Protein AF-A0A970HD83-F1 (afdb_monomer)

Sequence (226 aa):
MRIDVEKLIPSIFIEDINLNKGNSYISQLTILTIKSLLPQEEEVANRIDYKRFKEELKLWEGYCIGENISLLNLIKERDRKQYFSYYDEDFYTRLIPLIVANGDFKIIEEELIKNLLYFSGNVENLLEWLSIAYGVYLLVEGAEDIDGKLKEYLIKLSQVELEESFNGFFTLNEEKNKAYKIRFEKERIALINLLNGVRLNKYLNLQDLLSVIEGGDPTTSLGRIV

Solvent-accessible surface area (backbone atoms only — not comparable to full-atom values): 12773 Å² total; per-residue (Å²): 107,66,42,65,67,84,45,42,66,60,30,48,47,52,50,30,29,70,76,67,76,34,82,30,49,58,42,49,46,28,50,50,44,54,75,18,48,40,81,38,82,94,76,76,41,53,43,73,40,62,69,56,37,5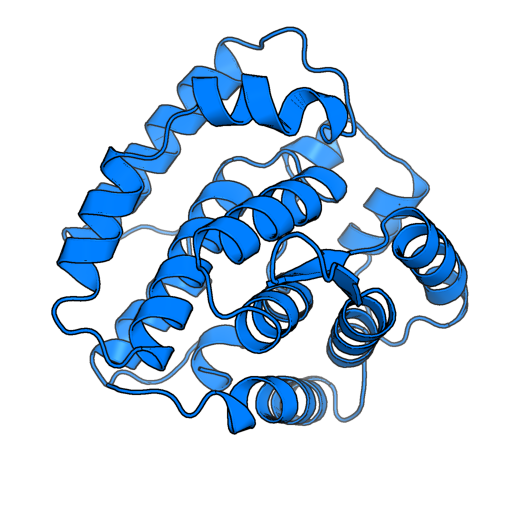2,54,51,52,61,54,39,74,78,68,62,40,78,87,57,64,69,62,54,45,49,74,72,65,65,47,68,69,54,29,50,65,42,68,67,91,65,47,61,36,51,49,49,56,42,50,72,60,36,90,51,65,68,61,33,50,54,52,46,52,47,53,42,28,60,69,24,65,16,55,66,45,50,54,43,53,52,49,40,50,52,52,54,50,37,22,53,72,52,49,77,63,60,66,62,51,51,44,54,50,58,69,67,62,49,73,64,59,50,48,73,76,43,56,90,36,44,82,60,87,70,76,80,46,68,65,56,58,52,46,43,54,53,48,51,53,50,52,49,39,41,75,70,73,46,88,65,102,61,59,65,63,48,52,22,41,53,36,37,68,75,69,46,82,56,79,43,72,61,28,71,34,101

pLDDT: mean 90.45, std 9.0, range [53.12, 98.25]

Structure (mmCIF, N/CA/C/O backbone):
data_AF-A0A970HD83-F1
#
_entry.id   AF-A0A970HD83-F1
#
loop_
_atom_si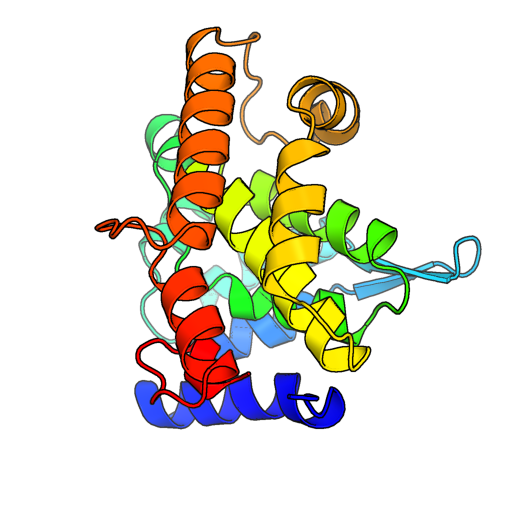te.group_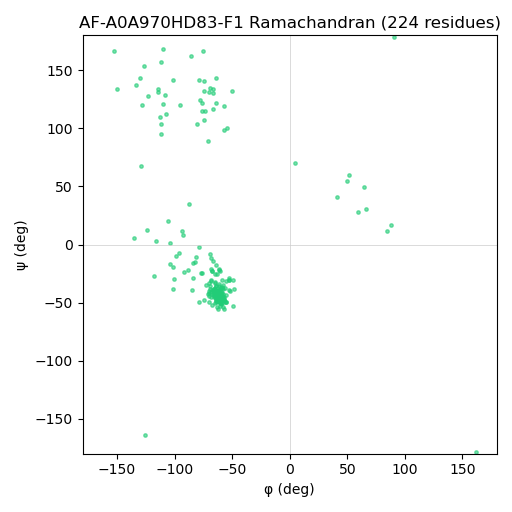PDB
_atom_site.id
_atom_site.type_symbol
_atom_site.label_atom_id
_atom_site.label_alt_id
_atom_site.label_comp_id
_atom_site.label_asym_id
_atom_site.label_entity_id
_atom_site.label_seq_id
_atom_site.pdbx_PDB_ins_code
_atom_site.Cartn_x
_atom_site.Cartn_y
_atom_site.Cartn_z
_atom_site.occupancy
_atom_site.B_iso_or_equiv
_atom_site.auth_seq_id
_atom_site.auth_comp_id
_atom_site.auth_asym_id
_atom_site.auth_atom_id
_atom_site.pdbx_PDB_model_num
ATOM 1 N N . MET A 1 1 ? -0.758 -6.987 -19.317 1.00 81.00 1 MET A N 1
ATOM 2 C CA . MET A 1 1 ? 0.504 -7.507 -18.745 1.00 81.00 1 MET A CA 1
ATOM 3 C C . MET A 1 1 ? 0.143 -8.402 -17.568 1.00 81.00 1 MET A C 1
ATOM 5 O O . MET A 1 1 ? -0.762 -8.027 -16.838 1.00 81.00 1 MET A O 1
ATOM 9 N N . ARG A 1 2 ? 0.767 -9.576 -17.409 1.00 87.81 2 ARG A N 1
ATOM 10 C CA . ARG A 1 2 ? 0.587 -10.426 -16.219 1.00 87.81 2 ARG A CA 1
ATOM 11 C C . ARG A 1 2 ? 1.907 -10.490 -15.474 1.00 87.81 2 ARG A C 1
ATOM 13 O O . ARG A 1 2 ? 2.933 -10.713 -16.115 1.00 87.81 2 ARG A O 1
ATOM 20 N N . ILE A 1 3 ? 1.860 -10.311 -14.162 1.00 90.31 3 ILE A N 1
ATOM 21 C CA . ILE A 1 3 ? 3.059 -10.332 -13.326 1.00 90.31 3 ILE A CA 1
ATOM 22 C C . ILE A 1 3 ? 3.166 -11.677 -12.630 1.00 90.31 3 ILE A C 1
ATOM 24 O O . ILE A 1 3 ? 2.172 -12.285 -12.231 1.00 90.31 3 ILE A O 1
ATOM 28 N N . ASP A 1 4 ? 4.399 -12.149 -12.531 1.00 91.88 4 ASP A N 1
ATOM 29 C CA . ASP A 1 4 ? 4.743 -13.368 -11.825 1.00 91.88 4 ASP A CA 1
ATOM 30 C C . ASP A 1 4 ? 4.823 -13.085 -10.320 1.00 91.88 4 ASP A C 1
ATOM 32 O O . ASP A 1 4 ? 5.786 -12.485 -9.834 1.00 91.88 4 ASP A O 1
ATOM 36 N N . VAL A 1 5 ? 3.788 -13.502 -9.589 1.00 92.81 5 VAL A N 1
ATOM 37 C CA . VAL A 1 5 ? 3.659 -13.283 -8.141 1.00 92.81 5 VAL A CA 1
ATOM 38 C C . VAL A 1 5 ? 4.863 -13.821 -7.359 1.00 92.81 5 VAL A C 1
ATOM 40 O O . VAL A 1 5 ? 5.261 -13.221 -6.361 1.00 92.81 5 VAL A O 1
ATOM 43 N N . GLU A 1 6 ? 5.502 -14.894 -7.842 1.00 92.25 6 GLU A N 1
ATOM 44 C CA . GLU A 1 6 ? 6.664 -15.512 -7.191 1.00 92.25 6 GLU A CA 1
ATOM 45 C C . GLU A 1 6 ? 7.909 -14.615 -7.236 1.00 92.25 6 GLU A C 1
ATOM 47 O O . GLU A 1 6 ? 8.810 -14.757 -6.406 1.00 92.25 6 GLU A O 1
ATOM 52 N N . LYS A 1 7 ? 7.960 -13.658 -8.173 1.00 95.38 7 LYS A N 1
ATOM 53 C CA . LYS A 1 7 ? 9.090 -12.733 -8.330 1.00 95.38 7 LYS A CA 1
ATOM 54 C C . LYS A 1 7 ? 8.967 -11.471 -7.494 1.00 95.38 7 LYS A C 1
ATOM 56 O O . LYS A 1 7 ? 9.996 -10.880 -7.188 1.00 95.38 7 LYS A O 1
ATOM 61 N N . LEU A 1 8 ? 7.761 -11.083 -7.077 1.00 96.06 8 LEU A N 1
ATOM 62 C CA . LEU A 1 8 ? 7.532 -9.797 -6.411 1.00 96.06 8 LEU A CA 1
ATOM 63 C C . LEU A 1 8 ? 8.376 -9.627 -5.137 1.00 96.06 8 LEU A C 1
ATOM 65 O O . LEU A 1 8 ? 9.023 -8.600 -4.946 1.00 96.06 8 LEU A O 1
ATOM 69 N N . ILE A 1 9 ? 8.414 -10.648 -4.276 1.00 97.31 9 ILE A N 1
ATOM 70 C CA . ILE A 1 9 ? 9.208 -10.608 -3.039 1.00 97.31 9 ILE A CA 1
ATOM 71 C C . ILE A 1 9 ? 10.718 -10.606 -3.333 1.00 97.31 9 ILE A C 1
ATOM 73 O O . ILE A 1 9 ? 11.397 -9.702 -2.844 1.00 97.31 9 ILE A O 1
ATOM 77 N N . PRO A 1 10 ? 11.276 -11.540 -4.135 1.00 97.44 10 PRO A N 1
ATOM 78 C CA . PRO A 1 10 ? 12.677 -11.474 -4.559 1.00 97.44 10 PRO A CA 1
ATOM 79 C C . PRO A 1 10 ? 13.088 -10.132 -5.175 1.00 97.44 10 PRO A C 1
ATOM 81 O O . PRO A 1 10 ? 14.174 -9.636 -4.872 1.00 97.44 10 PRO A O 1
ATOM 84 N N . SER A 1 11 ? 12.225 -9.527 -5.993 1.00 97.38 11 SER A N 1
ATOM 85 C CA . SER A 1 11 ? 12.484 -8.241 -6.641 1.00 97.38 11 SER A CA 1
ATOM 86 C C . SER A 1 11 ? 12.680 -7.101 -5.640 1.00 97.38 11 SER A C 1
ATOM 88 O O . SER A 1 11 ? 13.535 -6.255 -5.879 1.00 97.38 11 SER A O 1
ATOM 90 N N . ILE A 1 12 ? 11.989 -7.105 -4.490 1.00 97.75 12 ILE A N 1
ATOM 91 C CA . ILE A 1 12 ? 12.234 -6.114 -3.426 1.00 97.75 12 ILE A CA 1
ATOM 92 C C . ILE A 1 12 ? 13.680 -6.194 -2.923 1.00 97.75 12 ILE A C 1
ATOM 94 O O . ILE A 1 12 ? 14.345 -5.171 -2.784 1.00 97.75 12 ILE A O 1
ATOM 98 N N . PHE A 1 13 ? 14.185 -7.402 -2.656 1.00 97.50 13 PHE A N 1
ATOM 99 C CA . PHE A 1 13 ? 15.551 -7.586 -2.153 1.00 97.50 13 PHE A CA 1
ATOM 100 C C . PHE A 1 13 ? 16.600 -7.213 -3.203 1.00 97.50 13 PHE A C 1
ATOM 102 O O . PHE A 1 13 ? 17.625 -6.622 -2.872 1.00 97.50 13 PHE A O 1
ATOM 109 N N . ILE A 1 14 ? 16.347 -7.547 -4.471 1.00 97.25 14 ILE A N 1
ATOM 110 C CA . ILE A 1 14 ? 17.224 -7.161 -5.582 1.00 97.25 14 ILE A CA 1
ATOM 111 C C . ILE A 1 14 ? 17.269 -5.636 -5.708 1.00 97.25 14 ILE A C 1
ATOM 113 O O . ILE A 1 14 ? 18.357 -5.072 -5.814 1.00 97.25 14 ILE A O 1
ATOM 117 N N . GLU A 1 15 ? 16.114 -4.975 -5.654 1.00 96.69 15 GLU A N 1
ATOM 118 C CA . GLU A 1 15 ? 16.027 -3.519 -5.735 1.00 96.69 15 GLU A CA 1
ATOM 119 C C . GLU A 1 15 ? 16.740 -2.842 -4.560 1.00 96.69 15 GLU A C 1
ATOM 121 O O . GLU A 1 15 ? 17.543 -1.935 -4.769 1.00 96.69 15 GLU A O 1
ATOM 126 N N . ASP A 1 16 ? 16.552 -3.341 -3.336 1.00 96.06 16 ASP A N 1
ATOM 127 C CA . ASP A 1 16 ? 17.267 -2.840 -2.161 1.00 96.06 16 ASP A CA 1
ATOM 128 C C . ASP A 1 16 ? 18.791 -2.953 -2.326 1.00 96.06 16 ASP A C 1
ATOM 130 O O . ASP A 1 16 ? 19.519 -1.980 -2.132 1.00 96.06 16 ASP A O 1
ATOM 134 N N . ILE A 1 17 ? 19.286 -4.115 -2.767 1.00 96.06 17 ILE A N 1
ATOM 135 C CA . ILE A 1 17 ? 20.718 -4.326 -3.012 1.00 96.06 17 ILE A CA 1
ATOM 136 C C . ILE A 1 17 ? 21.240 -3.373 -4.093 1.00 96.06 17 ILE A C 1
ATOM 138 O O . ILE A 1 17 ? 22.337 -2.828 -3.943 1.00 96.06 17 ILE A O 1
ATOM 142 N N . ASN A 1 18 ? 20.477 -3.155 -5.164 1.00 95.00 18 ASN A N 1
ATOM 143 C CA . ASN A 1 18 ? 20.868 -2.263 -6.253 1.00 95.00 18 ASN A CA 1
ATOM 144 C C . ASN A 1 18 ? 20.949 -0.801 -5.795 1.00 95.00 18 ASN A C 1
ATOM 146 O O . ASN A 1 18 ? 21.915 -0.110 -6.131 1.00 95.00 18 ASN A O 1
ATOM 150 N N . LEU A 1 19 ? 19.972 -0.340 -5.009 1.00 92.44 19 LEU A N 1
ATOM 151 C CA . LEU A 1 19 ? 19.906 1.034 -4.511 1.00 92.44 19 LEU A CA 1
ATOM 152 C C . LEU A 1 19 ? 20.916 1.295 -3.388 1.00 92.44 19 LEU A C 1
ATOM 154 O O . LEU A 1 19 ? 21.658 2.278 -3.422 1.00 92.44 19 LEU A O 1
ATOM 158 N N . ASN A 1 20 ? 20.972 0.400 -2.403 1.00 92.06 20 ASN A N 1
ATOM 159 C CA . ASN A 1 20 ? 21.678 0.617 -1.139 1.00 92.06 20 ASN A CA 1
ATOM 160 C C . ASN A 1 20 ? 23.014 -0.132 -1.040 1.00 92.06 20 ASN A C 1
ATOM 162 O O . ASN A 1 20 ? 23.711 -0.018 -0.030 1.00 92.06 20 ASN A O 1
ATOM 166 N N . LYS A 1 21 ? 23.414 -0.868 -2.089 1.00 90.25 21 LYS A N 1
ATOM 167 C CA . LYS A 1 21 ? 24.641 -1.693 -2.140 1.00 90.25 21 LYS A CA 1
ATOM 168 C C . LYS A 1 21 ? 24.684 -2.780 -1.059 1.00 90.25 21 LYS A C 1
ATOM 170 O O . LYS A 1 21 ? 25.760 -3.193 -0.621 1.00 90.25 21 LYS A O 1
ATOM 175 N N . GLY A 1 22 ? 23.514 -3.236 -0.629 1.00 91.38 22 GLY A N 1
ATOM 176 C CA . GLY A 1 22 ? 23.323 -4.231 0.417 1.00 91.38 22 GLY A CA 1
ATOM 177 C C . GLY A 1 22 ? 21.898 -4.190 0.959 1.00 91.38 22 GLY A C 1
ATOM 178 O O . GLY A 1 22 ? 21.082 -3.394 0.509 1.00 91.38 22 GLY A O 1
ATOM 179 N N . ASN A 1 23 ? 21.611 -5.042 1.941 1.00 90.88 23 ASN A N 1
ATOM 180 C CA . ASN A 1 23 ? 20.309 -5.041 2.606 1.00 90.88 23 ASN A CA 1
ATOM 181 C C . ASN A 1 23 ? 20.195 -3.833 3.547 1.00 90.88 23 ASN A C 1
ATOM 183 O O . ASN A 1 23 ? 21.082 -3.604 4.375 1.00 90.88 23 ASN A O 1
ATOM 187 N N . SER A 1 24 ? 19.079 -3.117 3.462 1.00 93.56 24 SER A N 1
ATOM 188 C CA . SER A 1 24 ? 18.753 -1.951 4.281 1.00 93.56 24 SER A CA 1
ATOM 189 C C . SER A 1 24 ? 17.398 -2.123 4.982 1.00 93.56 24 SER A C 1
ATOM 191 O O . SER A 1 24 ? 16.851 -3.231 5.072 1.00 93.56 24 SER A O 1
ATOM 193 N N . TYR A 1 25 ? 16.835 -1.021 5.482 1.00 92.25 25 TYR A N 1
ATOM 194 C CA . TYR A 1 25 ? 15.481 -0.963 6.014 1.00 92.25 25 TYR A CA 1
ATOM 195 C C . TYR A 1 25 ? 14.423 -1.512 5.048 1.00 92.25 25 TYR A C 1
ATOM 197 O O . TYR A 1 25 ? 13.428 -2.050 5.521 1.00 92.25 25 TYR A O 1
ATOM 205 N N . ILE A 1 26 ? 14.631 -1.435 3.728 1.00 94.69 26 ILE A N 1
ATOM 206 C CA . ILE A 1 26 ? 13.689 -1.955 2.723 1.00 94.69 26 ILE A CA 1
ATOM 207 C C . ILE A 1 26 ? 13.533 -3.476 2.880 1.00 94.69 26 ILE A C 1
ATOM 209 O O . ILE A 1 26 ? 12.430 -3.983 3.125 1.00 94.69 26 ILE A O 1
ATOM 213 N N . SER A 1 27 ? 14.648 -4.213 2.836 1.00 95.81 27 SER A N 1
ATOM 214 C CA . SER A 1 27 ? 14.666 -5.657 3.099 1.00 95.81 27 SER A CA 1
ATOM 215 C C . SER A 1 27 ? 14.170 -5.987 4.506 1.00 95.81 27 SER A C 1
ATOM 217 O O . SER A 1 27 ? 13.409 -6.936 4.699 1.00 95.81 27 SER A O 1
ATOM 219 N N . GLN A 1 28 ? 14.588 -5.205 5.507 1.00 94.75 28 GLN A N 1
ATOM 220 C CA . GLN A 1 28 ? 14.229 -5.447 6.905 1.00 94.75 28 GLN A CA 1
ATOM 221 C C . GLN A 1 28 ? 12.718 -5.303 7.133 1.00 94.75 28 GLN A C 1
ATOM 223 O O . GLN A 1 28 ? 12.116 -6.207 7.704 1.00 94.75 28 GLN A O 1
ATOM 228 N N . LEU A 1 29 ? 12.079 -4.238 6.641 1.00 94.31 29 LEU A N 1
ATOM 229 C CA . LEU A 1 29 ? 10.631 -4.021 6.759 1.00 94.31 29 LEU A CA 1
ATOM 230 C C . LEU A 1 29 ? 9.827 -5.092 6.021 1.00 94.31 29 LEU A C 1
ATOM 232 O O . LEU A 1 29 ? 8.805 -5.552 6.536 1.00 94.31 29 LEU A O 1
ATOM 236 N N . THR A 1 30 ? 10.327 -5.558 4.877 1.00 96.94 30 THR A N 1
ATOM 237 C CA . THR A 1 30 ? 9.736 -6.689 4.150 1.00 96.94 30 THR A CA 1
ATOM 238 C C . THR A 1 30 ? 9.743 -7.953 5.010 1.00 96.94 30 THR A C 1
ATOM 240 O O . THR A 1 30 ? 8.701 -8.577 5.221 1.00 96.94 30 THR A O 1
ATOM 243 N N . ILE A 1 31 ? 10.890 -8.293 5.608 1.00 96.88 31 ILE A N 1
ATOM 244 C CA . ILE A 1 31 ? 11.026 -9.452 6.504 1.00 96.88 31 ILE A CA 1
ATOM 245 C C . ILE A 1 31 ? 10.156 -9.300 7.756 1.00 96.88 31 ILE A C 1
ATOM 247 O O . ILE A 1 31 ? 9.501 -10.258 8.160 1.00 96.88 31 ILE A O 1
ATOM 251 N N . LEU A 1 32 ? 10.127 -8.118 8.376 1.00 95.56 32 LEU A N 1
ATOM 252 C CA . LEU A 1 32 ? 9.321 -7.844 9.571 1.00 95.56 32 LEU A CA 1
ATOM 253 C C . LEU A 1 32 ? 7.829 -8.055 9.297 1.00 95.56 32 LEU A C 1
ATOM 255 O O . LEU A 1 32 ? 7.127 -8.640 10.126 1.00 95.56 32 LEU A O 1
ATOM 259 N N . THR A 1 33 ? 7.367 -7.634 8.119 1.00 96.12 33 THR A N 1
ATOM 260 C CA . THR A 1 33 ? 5.993 -7.860 7.660 1.00 96.12 33 THR A CA 1
ATOM 261 C C . THR A 1 33 ? 5.721 -9.349 7.518 1.00 96.12 33 THR A C 1
ATOM 263 O O . THR A 1 33 ? 4.815 -9.855 8.173 1.00 96.12 33 THR A O 1
ATOM 266 N N . ILE A 1 34 ? 6.561 -10.074 6.770 1.00 97.38 34 ILE A N 1
ATOM 267 C CA . ILE A 1 34 ? 6.423 -11.525 6.559 1.00 97.38 34 ILE A CA 1
ATOM 268 C C . ILE A 1 34 ? 6.417 -12.288 7.892 1.00 97.38 34 ILE A C 1
ATOM 270 O O . ILE A 1 34 ? 5.535 -13.108 8.131 1.00 97.38 34 ILE A O 1
ATOM 274 N N . LYS A 1 35 ? 7.355 -11.990 8.802 1.00 96.56 35 LYS A N 1
ATOM 275 C CA . LYS A 1 35 ? 7.447 -12.613 10.140 1.00 96.56 35 LYS A CA 1
ATOM 276 C C . LYS A 1 35 ? 6.204 -12.386 11.006 1.00 96.56 35 LYS A C 1
ATOM 278 O O . LYS A 1 35 ? 5.977 -13.122 11.976 1.00 96.56 35 LYS A O 1
ATOM 283 N N . SER A 1 36 ? 5.452 -11.336 10.698 1.00 96.81 36 SER A N 1
ATOM 284 C CA . SER A 1 36 ? 4.262 -10.939 11.438 1.00 96.81 36 SER A CA 1
ATOM 285 C C . SER A 1 36 ? 2.974 -11.461 10.821 1.00 96.81 36 SER A C 1
ATOM 287 O O . SER A 1 36 ? 1.937 -11.334 11.462 1.00 96.81 36 SER A O 1
ATOM 289 N N . LEU A 1 37 ? 3.018 -12.080 9.640 1.00 96.62 37 LEU A N 1
ATOM 290 C CA . LEU A 1 37 ? 1.853 -12.738 9.064 1.00 96.62 37 LEU A CA 1
ATOM 291 C C . LEU A 1 37 ? 1.513 -14.004 9.854 1.00 96.62 37 LEU A C 1
ATOM 293 O O . LEU A 1 37 ? 2.378 -14.833 10.148 1.00 96.62 37 LEU A O 1
ATOM 297 N N . LEU A 1 38 ? 0.237 -14.138 10.199 1.00 96.19 38 LEU A N 1
ATOM 298 C CA . LEU A 1 38 ? -0.338 -15.314 10.829 1.00 96.19 38 LEU A CA 1
ATOM 299 C C . LEU A 1 38 ? -1.495 -15.847 9.981 1.00 96.19 38 LEU A C 1
ATOM 301 O O . LEU A 1 38 ? -2.429 -15.085 9.701 1.00 96.19 38 LEU A O 1
ATOM 305 N N . PRO A 1 39 ? -1.483 -17.147 9.641 1.00 94.56 39 PRO A N 1
ATOM 306 C CA . PRO A 1 39 ? -2.618 -17.773 8.987 1.00 94.56 39 PRO A CA 1
ATOM 307 C C . PRO A 1 39 ? -3.817 -17.810 9.943 1.00 94.56 39 PRO A C 1
ATOM 309 O O . PRO A 1 39 ? -3.683 -18.170 11.114 1.00 94.56 39 PRO A O 1
ATOM 312 N N . GLN A 1 40 ? -4.984 -17.434 9.433 1.00 92.31 40 GLN A N 1
ATOM 313 C CA . GLN A 1 40 ? -6.283 -17.518 10.088 1.00 92.31 40 GLN A CA 1
ATOM 314 C C . GLN A 1 40 ? -7.113 -18.566 9.342 1.00 92.31 40 GLN A C 1
ATOM 316 O O . GLN A 1 40 ? -7.600 -18.323 8.237 1.00 92.31 40 GLN A O 1
ATOM 321 N N . GLU A 1 41 ? -7.239 -19.757 9.930 1.00 86.44 41 GLU A N 1
ATOM 322 C CA . GLU A 1 41 ? -7.877 -20.908 9.271 1.00 86.44 41 GLU A CA 1
ATOM 323 C C . GLU A 1 41 ? -9.371 -20.684 8.990 1.00 86.44 41 GLU A C 1
ATOM 325 O O . GLU A 1 41 ? -9.876 -21.147 7.971 1.00 86.44 41 GLU A O 1
ATOM 330 N N . GLU A 1 42 ? -10.072 -19.948 9.859 1.00 88.81 42 GLU A N 1
ATOM 331 C CA . GLU A 1 42 ? -11.529 -19.752 9.776 1.00 88.81 42 GLU A CA 1
ATOM 332 C C . GLU A 1 42 ? -11.970 -18.915 8.564 1.00 88.81 42 GLU A C 1
ATOM 334 O O . GLU A 1 42 ? -13.056 -19.125 8.028 1.00 88.81 42 GLU A O 1
ATOM 339 N N . GLU A 1 43 ? -11.130 -17.982 8.117 1.00 87.25 43 GLU A N 1
ATOM 340 C CA . GLU A 1 43 ? -11.418 -17.040 7.025 1.00 87.25 43 GLU A CA 1
ATOM 341 C C . GLU A 1 43 ? -10.505 -17.232 5.803 1.00 87.25 43 GLU A C 1
ATOM 343 O O . GLU A 1 43 ? -10.627 -16.490 4.834 1.00 87.25 43 GLU A O 1
ATOM 348 N N . VAL A 1 44 ? -9.612 -18.233 5.825 1.00 91.56 44 VAL A N 1
ATOM 349 C CA . VAL A 1 44 ? -8.596 -18.480 4.781 1.00 91.56 44 VAL A CA 1
ATOM 350 C C . VAL A 1 44 ? -7.820 -17.190 4.463 1.00 91.56 44 VAL A C 1
ATOM 352 O O . VAL A 1 44 ? -7.737 -16.739 3.323 1.00 91.56 44 VAL A O 1
ATOM 355 N N . ALA A 1 45 ? -7.257 -16.584 5.512 1.00 95.25 45 ALA A N 1
ATOM 356 C CA . ALA A 1 45 ? -6.546 -15.307 5.456 1.00 95.25 45 ALA A CA 1
ATOM 357 C C . ALA A 1 45 ? -5.141 -15.411 6.053 1.00 95.25 45 ALA A C 1
ATOM 359 O O . ALA A 1 45 ? -4.903 -16.186 6.975 1.00 95.25 45 ALA A O 1
ATOM 360 N N . ASN A 1 46 ? -4.225 -14.559 5.605 1.00 96.19 46 ASN A N 1
ATOM 361 C CA . ASN A 1 46 ? -2.979 -14.250 6.297 1.00 96.19 46 ASN A CA 1
ATOM 362 C C . ASN A 1 46 ? -3.028 -12.794 6.765 1.00 96.19 46 ASN A C 1
ATOM 364 O O . ASN A 1 46 ? -2.955 -11.870 5.952 1.00 96.19 46 ASN A O 1
ATOM 368 N N . ARG A 1 47 ? -3.141 -12.597 8.083 1.00 95.69 47 ARG A N 1
ATOM 369 C CA . ARG A 1 47 ? -3.254 -11.272 8.716 1.00 95.69 47 ARG A CA 1
ATOM 370 C C . ARG A 1 47 ? -2.020 -10.924 9.529 1.00 95.69 47 ARG A C 1
ATOM 372 O O . ARG A 1 47 ? -1.303 -11.812 9.987 1.00 95.69 47 ARG A O 1
ATOM 379 N N . ILE A 1 48 ? -1.780 -9.637 9.750 1.00 95.31 48 ILE A N 1
ATOM 380 C CA . ILE A 1 48 ? -0.665 -9.179 10.578 1.00 95.31 48 ILE A CA 1
ATOM 381 C C . ILE A 1 48 ? -1.015 -9.347 12.063 1.00 95.31 48 ILE A C 1
ATOM 383 O O . ILE A 1 48 ? -1.976 -8.775 12.577 1.00 95.31 48 ILE A O 1
ATOM 387 N N . ASP A 1 49 ? -0.167 -10.060 12.801 1.00 95.44 49 ASP A N 1
ATOM 388 C CA . ASP A 1 49 ? -0.111 -9.987 14.259 1.00 95.44 49 ASP A CA 1
ATOM 389 C C . ASP A 1 49 ? 0.481 -8.635 14.670 1.00 95.44 49 ASP A C 1
ATOM 391 O O . ASP A 1 49 ? 1.692 -8.485 14.839 1.00 95.44 49 ASP A O 1
ATOM 395 N N . TYR A 1 50 ? -0.377 -7.626 14.840 1.00 91.12 50 TYR A N 1
ATOM 396 C CA . TYR A 1 50 ? 0.051 -6.271 15.204 1.00 91.12 50 TYR A CA 1
ATOM 397 C C . TYR A 1 50 ? 0.757 -6.194 16.561 1.00 91.12 50 TYR A C 1
ATOM 399 O O . TYR A 1 50 ? 1.535 -5.265 16.793 1.00 91.12 50 TYR A O 1
ATOM 407 N N . LYS A 1 51 ? 0.537 -7.162 17.463 1.00 92.19 51 LYS A N 1
ATOM 408 C CA . LYS A 1 51 ? 1.286 -7.234 18.721 1.00 92.19 51 LYS A CA 1
ATOM 409 C C . LYS A 1 51 ? 2.728 -7.639 18.435 1.00 92.19 51 LYS A C 1
ATOM 411 O O . LYS A 1 51 ? 3.640 -6.956 18.896 1.00 92.19 51 LYS A O 1
ATOM 416 N N . ARG A 1 52 ? 2.937 -8.702 17.653 1.00 93.94 52 ARG A N 1
ATOM 417 C CA . ARG A 1 52 ? 4.276 -9.130 17.222 1.00 93.94 52 ARG A CA 1
ATOM 418 C C . ARG A 1 52 ? 4.958 -8.061 16.377 1.00 93.94 52 ARG A C 1
ATOM 420 O O . ARG A 1 52 ? 6.085 -7.693 16.685 1.00 93.94 52 ARG A O 1
ATOM 427 N N . PHE A 1 53 ? 4.260 -7.527 15.380 1.00 92.88 53 PHE A N 1
ATOM 428 C CA . PHE A 1 53 ? 4.775 -6.502 14.477 1.00 92.88 53 PHE A CA 1
ATOM 429 C C . PHE A 1 53 ? 5.285 -5.282 15.249 1.00 92.88 53 PHE A C 1
ATOM 431 O O . PHE A 1 53 ? 6.387 -4.803 15.002 1.00 92.88 53 PHE A O 1
ATOM 438 N N . LYS A 1 54 ? 4.536 -4.825 16.262 1.00 89.50 54 LYS A N 1
ATOM 439 C CA . LYS A 1 54 ? 4.954 -3.718 17.130 1.00 89.50 54 LYS A CA 1
ATOM 440 C C . LYS A 1 54 ? 6.224 -4.022 17.927 1.00 89.50 54 LYS A C 1
ATOM 442 O O . LYS A 1 54 ? 7.077 -3.146 18.039 1.00 89.50 54 LYS A O 1
ATOM 447 N N . GLU A 1 55 ? 6.352 -5.211 18.514 1.00 91.69 55 GLU A N 1
ATOM 448 C CA . GLU A 1 55 ? 7.564 -5.571 19.266 1.00 91.69 55 GLU A CA 1
ATOM 449 C C . GLU A 1 55 ? 8.778 -5.739 18.343 1.00 91.69 55 GLU A C 1
ATOM 451 O O . GLU A 1 55 ? 9.874 -5.289 18.669 1.00 91.69 55 GLU A O 1
ATOM 456 N N . GLU A 1 56 ? 8.574 -6.305 17.158 1.00 91.81 56 GLU A N 1
ATOM 457 C CA . GLU A 1 56 ? 9.601 -6.438 16.127 1.00 91.81 56 GLU A CA 1
ATOM 458 C C . GLU A 1 56 ? 10.072 -5.065 15.610 1.00 91.81 56 GLU A C 1
ATOM 460 O O . GLU A 1 56 ? 11.277 -4.844 15.491 1.00 91.81 56 GLU A O 1
ATOM 465 N N . LEU A 1 57 ? 9.162 -4.100 15.412 1.00 89.62 57 LEU A N 1
ATOM 466 C CA . LEU A 1 57 ? 9.511 -2.715 15.066 1.00 89.62 57 LEU A CA 1
ATOM 467 C C . LEU A 1 57 ? 10.327 -2.015 16.163 1.00 89.62 57 LEU A C 1
ATOM 469 O O . LEU A 1 57 ? 11.300 -1.336 15.852 1.00 89.62 57 LEU A O 1
ATOM 473 N N . LYS A 1 58 ? 9.977 -2.204 17.442 1.00 87.81 58 LYS A N 1
ATOM 474 C CA . LYS A 1 58 ? 10.762 -1.647 18.561 1.00 87.81 58 LYS A CA 1
ATOM 475 C C . LYS A 1 58 ? 12.180 -2.205 18.598 1.00 87.81 58 LYS A C 1
ATOM 477 O O . LYS A 1 58 ? 13.121 -1.474 18.883 1.00 87.81 58 LYS A O 1
ATOM 482 N N . LEU A 1 59 ? 12.338 -3.507 18.346 1.00 89.12 59 LEU A N 1
ATOM 483 C CA . LEU A 1 59 ? 13.663 -4.123 18.260 1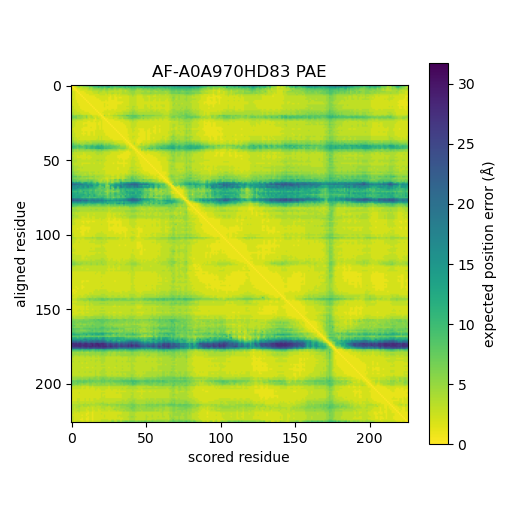.00 89.12 59 LEU A CA 1
ATOM 484 C C . LEU A 1 59 ? 14.431 -3.579 17.056 1.00 89.12 59 LEU A C 1
ATOM 486 O O . LEU A 1 59 ? 15.616 -3.273 17.175 1.00 89.12 59 LEU A O 1
ATOM 490 N N . TRP A 1 60 ? 13.745 -3.432 15.923 1.00 89.94 60 TRP A N 1
ATOM 491 C CA . TRP A 1 60 ? 14.304 -2.909 14.685 1.00 89.94 60 TRP A CA 1
ATOM 492 C C . TRP A 1 60 ? 14.899 -1.506 14.836 1.00 89.94 60 TRP A C 1
ATOM 494 O O . TRP A 1 60 ? 15.971 -1.261 14.292 1.00 89.94 60 TRP A O 1
ATOM 504 N N . GLU A 1 61 ? 14.328 -0.630 15.670 1.00 82.69 61 GLU A N 1
ATOM 505 C CA . GLU A 1 61 ? 14.943 0.670 15.998 1.00 82.69 61 GLU A CA 1
ATOM 506 C C . GLU A 1 61 ? 16.399 0.561 16.487 1.00 82.69 61 GLU A C 1
ATOM 508 O O . GLU A 1 61 ? 17.191 1.479 16.273 1.00 82.69 61 GLU A O 1
ATOM 513 N N . GLY A 1 62 ? 16.758 -0.542 17.152 1.00 84.06 62 GLY A N 1
ATOM 514 C CA . GLY A 1 62 ? 18.093 -0.764 17.705 1.00 84.06 62 GLY A CA 1
ATOM 515 C C . GLY A 1 62 ? 19.120 -1.321 16.715 1.00 84.06 62 GLY A C 1
ATOM 516 O O . GLY A 1 62 ? 20.312 -1.279 17.015 1.00 84.06 62 GLY A O 1
ATOM 517 N N . TYR A 1 63 ? 18.690 -1.851 15.564 1.00 86.38 63 TYR A N 1
ATOM 518 C CA . TYR A 1 63 ? 19.583 -2.477 14.574 1.00 86.38 63 TYR A CA 1
ATOM 519 C C . TYR A 1 63 ? 19.301 -2.077 13.116 1.00 86.38 63 TYR A C 1
ATOM 521 O O . TYR A 1 63 ? 19.924 -2.630 12.208 1.00 86.38 63 TYR A O 1
ATOM 529 N N . CYS A 1 64 ? 18.376 -1.142 12.879 1.00 85.69 64 CYS A N 1
ATOM 530 C CA . CYS A 1 64 ? 18.024 -0.639 11.554 1.00 85.69 64 CYS A CA 1
ATOM 531 C C . CYS A 1 64 ? 19.274 -0.218 10.770 1.00 85.69 64 CYS A C 1
ATOM 533 O O . CYS A 1 64 ? 20.131 0.503 11.282 1.00 85.69 64 CYS A O 1
ATOM 535 N N . ILE A 1 65 ? 19.359 -0.662 9.514 1.00 83.75 65 ILE A N 1
ATOM 536 C CA . ILE A 1 65 ? 20.451 -0.315 8.599 1.00 83.75 65 ILE A CA 1
ATOM 537 C C . ILE A 1 65 ? 19.908 0.634 7.528 1.00 83.75 65 ILE A C 1
ATOM 539 O O . ILE A 1 65 ? 18.922 0.323 6.864 1.00 83.75 65 ILE A O 1
ATOM 543 N N . GLY A 1 66 ? 20.579 1.768 7.330 1.00 78.44 66 GLY A N 1
ATOM 544 C CA . GLY A 1 66 ? 20.138 2.824 6.413 1.00 78.44 66 GLY A CA 1
ATOM 545 C C . GLY A 1 66 ? 19.244 3.868 7.088 1.00 78.44 66 GLY A C 1
ATOM 546 O O . GLY A 1 66 ? 18.959 3.788 8.284 1.00 78.44 66 GLY A O 1
ATOM 547 N N . GLU A 1 67 ? 18.832 4.875 6.320 1.00 67.56 67 GLU A N 1
ATOM 548 C CA . GLU A 1 67 ? 18.058 6.011 6.822 1.00 67.56 67 GLU A CA 1
ATOM 549 C C . GLU A 1 67 ? 16.601 5.940 6.349 1.00 67.56 67 GLU A C 1
ATOM 551 O O . GLU A 1 67 ? 16.309 6.156 5.179 1.00 67.56 67 GLU A O 1
ATOM 556 N N . ASN A 1 68 ? 15.671 5.718 7.281 1.00 69.69 68 ASN A N 1
ATOM 557 C CA . ASN A 1 68 ? 14.288 6.185 7.153 1.00 69.69 68 ASN A CA 1
ATOM 558 C C . ASN A 1 68 ? 13.908 6.928 8.439 1.00 69.69 68 ASN A C 1
ATOM 560 O O . ASN A 1 68 ? 13.132 6.463 9.277 1.00 69.69 68 ASN A O 1
ATOM 564 N N . ILE A 1 69 ? 14.559 8.078 8.629 1.00 63.06 69 ILE A N 1
ATOM 565 C CA . ILE A 1 69 ? 14.438 8.908 9.835 1.00 63.06 69 ILE A CA 1
ATOM 566 C C . ILE A 1 69 ? 12.971 9.276 10.090 1.00 63.06 69 ILE A C 1
ATOM 568 O O . ILE A 1 69 ? 12.529 9.271 11.234 1.00 63.06 69 ILE A O 1
ATOM 572 N N . SER A 1 70 ? 12.196 9.527 9.034 1.00 66.06 70 SER A N 1
ATOM 573 C CA . SER A 1 70 ? 10.771 9.856 9.122 1.00 66.06 70 SER A CA 1
ATOM 574 C C . SER A 1 70 ? 9.941 8.720 9.729 1.00 66.06 70 SER A C 1
ATOM 576 O O . SER A 1 70 ? 9.172 8.966 10.657 1.00 66.06 70 SER A O 1
ATOM 578 N N . LEU A 1 71 ? 10.132 7.477 9.271 1.00 73.62 71 LEU A N 1
ATOM 579 C CA . LEU A 1 71 ? 9.450 6.309 9.834 1.00 73.62 71 LEU A CA 1
ATOM 580 C C . LEU A 1 71 ? 9.875 6.059 11.287 1.00 73.62 71 LEU A C 1
ATOM 582 O O . LEU A 1 71 ? 9.031 5.843 12.155 1.00 73.62 71 LEU A O 1
ATOM 586 N N . LEU A 1 72 ? 11.178 6.142 11.572 1.00 73.25 72 LEU A N 1
ATOM 587 C CA . LEU A 1 72 ? 11.711 5.959 12.926 1.00 73.25 72 LEU A CA 1
ATOM 588 C C . LEU A 1 72 ? 11.188 7.025 13.899 1.00 73.25 72 LEU A C 1
ATOM 590 O O . LEU A 1 72 ? 10.830 6.702 15.031 1.00 73.25 72 LEU A O 1
ATOM 594 N N . ASN A 1 73 ? 11.097 8.282 13.466 1.00 68.94 73 ASN A N 1
ATOM 595 C CA . ASN A 1 73 ? 10.548 9.370 14.276 1.00 68.94 73 ASN A CA 1
ATOM 596 C C . ASN A 1 73 ? 9.056 9.171 14.545 1.00 68.94 73 ASN A C 1
ATOM 598 O O . ASN A 1 73 ? 8.599 9.397 15.665 1.00 68.94 73 ASN A O 1
ATOM 602 N N . LEU A 1 74 ? 8.307 8.674 13.559 1.00 73.75 74 LEU A N 1
ATOM 603 C CA . LEU A 1 74 ? 6.886 8.397 13.725 1.00 73.75 74 LEU A CA 1
ATOM 604 C C . LEU A 1 74 ? 6.629 7.277 14.742 1.00 73.75 74 LEU A C 1
ATOM 606 O O . LEU A 1 74 ? 5.710 7.382 15.560 1.00 73.75 74 LEU A O 1
ATOM 610 N N . ILE A 1 75 ? 7.469 6.239 14.740 1.00 73.19 75 ILE A N 1
ATOM 611 C CA . ILE A 1 75 ? 7.405 5.159 15.732 1.00 73.19 75 ILE A CA 1
ATOM 612 C C . ILE A 1 75 ? 7.715 5.697 17.144 1.00 73.19 75 ILE A C 1
ATOM 614 O O . ILE A 1 75 ? 7.026 5.319 18.098 1.00 73.19 75 ILE A O 1
ATOM 618 N N . LYS A 1 76 ? 8.687 6.614 17.275 1.00 70.50 76 LYS A N 1
ATOM 619 C CA . LYS A 1 76 ? 9.175 7.148 18.560 1.00 70.50 76 LYS A CA 1
ATOM 620 C C . LYS A 1 76 ? 8.288 8.220 19.190 1.00 70.50 76 LYS A C 1
ATOM 622 O O . LYS A 1 76 ? 7.990 8.141 20.379 1.00 70.50 76 LYS A O 1
ATOM 627 N N . GLU A 1 77 ? 7.900 9.239 18.427 1.00 66.56 77 GLU A N 1
ATOM 628 C CA . GLU A 1 77 ? 7.359 10.488 18.986 1.00 66.56 77 GLU A CA 1
ATOM 629 C C . GLU A 1 77 ? 5.836 10.612 18.849 1.00 66.56 77 GLU A C 1
ATOM 631 O O . GLU A 1 77 ? 5.229 11.401 19.573 1.00 66.56 77 GLU A O 1
ATOM 636 N N . ARG A 1 78 ? 5.202 9.813 17.970 1.00 64.19 78 ARG A N 1
ATOM 637 C CA . ARG A 1 78 ? 3.746 9.818 17.702 1.00 64.19 78 ARG A CA 1
ATOM 638 C C . ARG A 1 78 ? 3.138 11.233 17.635 1.00 64.19 78 ARG A C 1
ATOM 640 O O . ARG A 1 78 ? 2.043 11.471 18.148 1.00 64.19 78 ARG A O 1
ATOM 647 N N . ASP A 1 79 ? 3.838 12.181 17.005 1.00 72.81 79 ASP A N 1
ATOM 648 C CA . ASP A 1 79 ? 3.325 13.540 16.818 1.00 72.81 79 ASP A CA 1
ATOM 649 C C . ASP A 1 79 ? 2.153 13.544 15.826 1.00 72.81 79 ASP A C 1
ATOM 651 O O . ASP A 1 79 ? 2.207 12.969 14.736 1.00 72.81 79 ASP A O 1
ATOM 655 N N . ARG A 1 80 ? 1.090 14.263 16.193 1.00 72.12 80 ARG A N 1
ATOM 656 C CA . ARG A 1 80 ? -0.107 14.434 15.376 1.00 72.12 80 ARG A CA 1
ATOM 657 C C . ARG A 1 80 ? 0.163 15.068 14.034 1.00 72.12 80 ARG A C 1
ATOM 659 O O . ARG A 1 80 ? -0.414 14.626 13.043 1.00 72.12 80 ARG A O 1
ATOM 666 N N . LYS A 1 81 ? 0.997 16.106 13.980 1.00 78.62 81 LYS A N 1
ATOM 667 C CA . LYS A 1 81 ? 1.291 16.739 12.691 1.00 78.62 81 LYS A CA 1
ATOM 668 C C . LYS A 1 81 ? 2.013 15.763 11.777 1.00 78.62 81 LYS A C 1
ATOM 670 O O . LYS A 1 81 ? 1.559 15.583 10.652 1.00 78.62 81 LYS A O 1
ATOM 675 N N . GLN A 1 82 ? 3.043 15.096 12.296 1.00 82.31 82 GLN A N 1
ATOM 676 C CA . GLN A 1 82 ? 3.796 14.088 11.555 1.00 82.31 82 GLN A CA 1
ATOM 677 C C . GLN A 1 82 ? 2.887 12.964 11.045 1.00 82.31 82 GLN A C 1
ATOM 679 O O . GLN A 1 82 ? 2.949 12.651 9.865 1.00 82.31 82 GLN A O 1
ATOM 684 N N . TYR A 1 83 ? 1.970 12.437 11.862 1.00 85.25 83 TYR A N 1
ATOM 685 C CA . TYR A 1 83 ? 1.052 11.370 11.445 1.00 85.25 83 TYR A CA 1
ATOM 686 C C . TYR A 1 83 ? 0.177 11.732 10.230 1.00 85.25 83 TYR A C 1
ATOM 688 O O . TYR A 1 83 ? 0.051 10.933 9.306 1.00 85.25 83 TYR A O 1
ATOM 696 N N . PHE A 1 84 ? -0.413 12.933 10.192 1.00 86.31 84 PHE A N 1
ATOM 697 C CA . PHE A 1 84 ? -1.297 13.348 9.086 1.00 86.31 84 PHE A CA 1
ATOM 698 C C . PHE A 1 84 ? -0.558 13.883 7.851 1.00 86.31 84 PHE A C 1
ATOM 700 O O . PHE A 1 84 ? -1.169 14.027 6.784 1.00 86.31 84 PHE A O 1
ATOM 707 N N . SER A 1 85 ? 0.731 14.206 7.988 1.00 87.44 85 SER A N 1
ATOM 708 C CA . SER A 1 85 ? 1.581 14.659 6.883 1.00 87.44 85 SER A CA 1
ATOM 709 C C . SER A 1 85 ? 2.510 13.576 6.341 1.00 87.44 85 SER A C 1
ATOM 711 O O . SER A 1 85 ? 2.989 13.725 5.223 1.00 87.44 85 SER A O 1
ATOM 713 N N . TYR A 1 86 ? 2.781 12.510 7.100 1.00 89.19 86 TYR A N 1
ATOM 714 C CA . TYR A 1 86 ? 3.731 11.470 6.713 1.00 89.19 86 TYR A CA 1
ATOM 715 C C . TYR A 1 86 ? 3.252 10.742 5.460 1.00 89.19 86 TYR A C 1
ATOM 717 O O . TYR A 1 86 ? 2.152 10.190 5.428 1.00 89.19 86 TYR A O 1
ATOM 725 N N . TYR A 1 87 ? 4.075 10.773 4.423 1.00 91.06 87 TYR A N 1
ATOM 726 C CA . TYR A 1 87 ? 3.866 10.053 3.180 1.00 91.06 87 TYR A CA 1
ATOM 727 C C . TYR A 1 87 ? 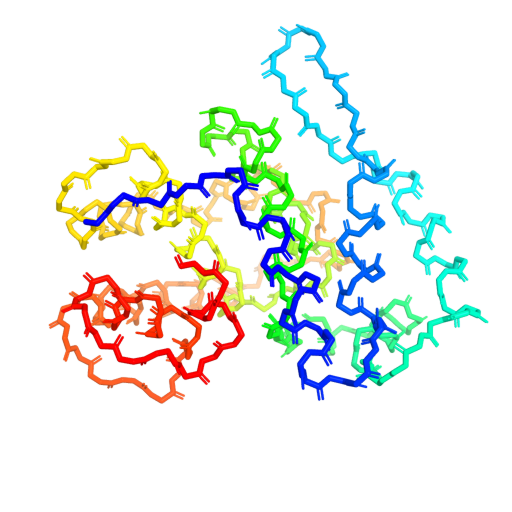4.977 9.011 3.061 1.00 91.06 87 TYR A C 1
ATOM 729 O O . TYR A 1 87 ? 6.142 9.314 3.319 1.00 91.06 87 TYR A O 1
ATOM 737 N N . ASP A 1 88 ? 4.593 7.780 2.753 1.00 90.62 88 ASP A N 1
ATOM 738 C CA . ASP A 1 88 ? 5.449 6.608 2.868 1.00 90.62 88 ASP A CA 1
ATOM 739 C C . ASP A 1 88 ? 5.763 6.078 1.471 1.00 90.62 88 ASP A C 1
ATOM 741 O O . ASP A 1 88 ? 4.971 5.349 0.875 1.00 90.62 88 ASP A O 1
ATOM 745 N N . GLU A 1 89 ? 6.905 6.495 0.931 1.00 90.88 89 GLU A N 1
ATOM 746 C CA . GLU A 1 89 ? 7.348 6.118 -0.417 1.00 90.88 89 GLU A CA 1
ATOM 747 C C . GLU A 1 89 ?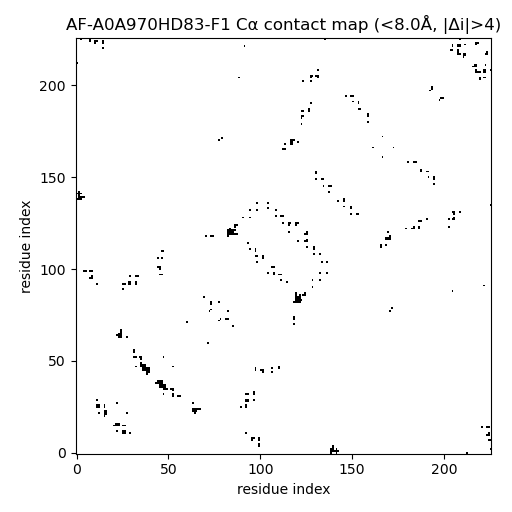 7.700 4.626 -0.522 1.00 90.88 89 GLU A C 1
ATOM 749 O O . GLU A 1 89 ? 7.600 4.047 -1.604 1.00 90.88 89 GLU A O 1
ATOM 754 N N . ASP A 1 90 ? 8.018 3.983 0.608 1.00 92.31 90 ASP A N 1
ATOM 755 C CA . ASP A 1 90 ? 8.493 2.599 0.682 1.00 92.31 90 ASP A CA 1
ATOM 756 C C . ASP A 1 90 ? 7.444 1.618 1.207 1.00 92.31 90 ASP A C 1
ATOM 758 O O . ASP A 1 90 ? 7.763 0.513 1.666 1.00 92.31 90 ASP A O 1
ATOM 762 N N . PHE A 1 91 ? 6.164 1.985 1.145 1.00 95.00 91 PHE A N 1
ATOM 763 C CA . PHE A 1 91 ? 5.089 1.115 1.614 1.00 95.00 91 PHE A CA 1
ATOM 764 C C . PHE A 1 91 ? 4.971 -0.182 0.796 1.00 95.00 91 PHE A C 1
ATOM 766 O O . PHE A 1 91 ? 4.446 -1.175 1.303 1.00 95.00 91 PHE A O 1
ATOM 773 N N . TYR A 1 92 ? 5.549 -0.236 -0.413 1.00 95.69 92 TYR A N 1
ATOM 774 C CA . TYR A 1 92 ? 5.671 -1.467 -1.207 1.00 95.69 92 TYR A CA 1
ATOM 775 C C . TYR A 1 92 ? 6.323 -2.623 -0.424 1.00 95.69 92 TYR A C 1
ATOM 777 O O . TYR A 1 92 ? 5.949 -3.779 -0.615 1.00 95.69 92 TYR A O 1
ATOM 785 N N . THR A 1 93 ? 7.216 -2.314 0.527 1.00 94.75 93 THR A N 1
ATOM 786 C CA . THR A 1 93 ? 7.863 -3.296 1.423 1.00 94.75 93 THR A CA 1
ATOM 787 C C . THR A 1 93 ? 6.879 -4.028 2.338 1.00 94.75 93 THR A C 1
ATOM 789 O O . THR A 1 93 ? 7.145 -5.147 2.767 1.00 94.75 93 THR A O 1
ATOM 792 N N . ARG A 1 94 ? 5.729 -3.416 2.640 1.00 94.69 94 ARG A N 1
ATOM 793 C CA . ARG A 1 94 ? 4.642 -3.993 3.451 1.00 94.69 94 ARG A CA 1
ATOM 794 C C . ARG A 1 94 ? 3.494 -4.492 2.579 1.00 94.69 94 ARG A C 1
ATOM 796 O O . ARG A 1 94 ? 2.933 -5.551 2.848 1.00 94.69 94 ARG A O 1
ATOM 803 N N . LEU A 1 95 ? 3.191 -3.758 1.511 1.00 96.50 95 LEU A N 1
ATOM 804 C CA . LEU A 1 95 ? 2.135 -4.071 0.556 1.00 96.50 95 LEU A CA 1
ATOM 805 C C . LEU A 1 95 ? 2.344 -5.419 -0.136 1.00 96.50 95 LEU A C 1
ATOM 807 O O . LEU A 1 95 ? 1.441 -6.251 -0.154 1.00 96.50 95 LEU A O 1
ATOM 811 N N . ILE A 1 96 ? 3.518 -5.633 -0.728 1.00 97.00 96 ILE A N 1
ATOM 812 C CA . ILE A 1 96 ? 3.755 -6.808 -1.569 1.00 97.00 96 ILE A CA 1
ATOM 813 C C . ILE A 1 96 ? 3.655 -8.111 -0.763 1.00 97.00 96 ILE A C 1
ATOM 815 O O . ILE A 1 96 ? 2.961 -9.015 -1.228 1.00 97.00 96 ILE A O 1
ATOM 819 N N . PRO A 1 97 ? 4.236 -8.234 0.451 1.00 97.31 97 PRO A N 1
ATOM 820 C CA . PRO A 1 97 ? 3.985 -9.392 1.308 1.00 97.31 97 PRO A CA 1
ATOM 821 C C . PRO A 1 97 ? 2.504 -9.682 1.555 1.00 97.31 97 PRO A C 1
ATOM 823 O O . PRO A 1 97 ? 2.114 -10.846 1.560 1.00 97.31 97 PRO A O 1
ATOM 826 N N . LEU A 1 98 ? 1.677 -8.646 1.732 1.00 96.94 98 LEU A N 1
ATOM 827 C CA . LEU A 1 98 ? 0.240 -8.808 1.957 1.00 96.94 98 LEU A CA 1
ATOM 828 C C . LEU A 1 98 ? -0.490 -9.327 0.718 1.00 96.94 98 LEU A C 1
ATOM 830 O O . LEU A 1 98 ? -1.334 -10.209 0.863 1.00 96.94 98 LEU A O 1
ATOM 834 N N . ILE A 1 99 ? -0.134 -8.826 -0.470 1.00 96.38 99 ILE A N 1
ATOM 835 C CA . ILE A 1 99 ? -0.668 -9.322 -1.747 1.00 96.38 99 ILE A CA 1
ATOM 836 C C . ILE A 1 99 ? -0.256 -10.777 -1.967 1.00 96.38 99 ILE A C 1
ATOM 838 O O . ILE A 1 99 ? -1.095 -11.616 -2.255 1.00 96.38 99 ILE A O 1
ATOM 842 N N . VAL A 1 100 ? 1.030 -11.096 -1.814 1.00 96.19 100 VAL A N 1
ATOM 843 C CA . VAL A 1 100 ? 1.547 -12.445 -2.092 1.00 96.19 100 VAL A CA 1
ATOM 844 C C . VAL A 1 100 ? 0.971 -13.484 -1.125 1.00 96.19 100 VAL A C 1
ATOM 846 O O . VAL A 1 100 ? 0.773 -14.636 -1.501 1.00 96.19 100 VAL A O 1
ATOM 849 N N . ALA A 1 101 ? 0.691 -13.095 0.120 1.00 95.88 101 ALA A N 1
ATOM 850 C CA . ALA A 1 101 ? 0.176 -14.006 1.134 1.00 95.88 101 ALA A CA 1
ATOM 851 C C . ALA A 1 101 ? -1.340 -14.253 1.057 1.00 95.88 101 ALA A C 1
ATOM 853 O O . ALA A 1 101 ? -1.831 -15.136 1.759 1.00 95.88 101 ALA A O 1
ATOM 854 N N . ASN A 1 102 ? -2.100 -13.499 0.259 1.00 95.94 102 ASN A N 1
ATOM 855 C CA . ASN A 1 102 ? -3.562 -13.564 0.260 1.00 95.94 102 ASN A CA 1
ATOM 856 C C . ASN A 1 102 ? -4.128 -13.642 -1.161 1.00 95.94 102 ASN A C 1
ATOM 858 O O . ASN A 1 102 ? -3.694 -12.923 -2.049 1.00 95.94 102 ASN A O 1
ATOM 862 N N . GLY A 1 103 ? -5.133 -14.497 -1.368 1.00 92.06 103 GLY A N 1
ATOM 863 C CA . GLY A 1 103 ? -5.820 -14.615 -2.662 1.00 92.06 103 GLY A CA 1
ATOM 864 C C . GLY A 1 103 ? -7.059 -13.725 -2.803 1.00 92.06 103 GLY A C 1
ATOM 865 O O . GLY A 1 103 ? -7.452 -13.406 -3.917 1.00 92.06 103 GLY A O 1
ATOM 866 N N . ASP A 1 104 ? -7.687 -13.322 -1.694 1.00 94.94 104 ASP A N 1
ATOM 867 C CA . ASP A 1 104 ? -8.866 -12.448 -1.709 1.00 94.94 104 ASP A CA 1
ATOM 868 C C . ASP A 1 104 ? -8.444 -10.987 -1.516 1.00 94.94 104 ASP A C 1
ATOM 870 O O . ASP A 1 104 ? -7.880 -10.617 -0.479 1.00 94.94 104 ASP A O 1
ATOM 874 N N . PHE A 1 105 ? -8.761 -10.140 -2.500 1.00 96.31 105 PHE A N 1
ATOM 875 C CA . PHE A 1 105 ? -8.469 -8.712 -2.429 1.00 96.31 105 PHE A CA 1
ATOM 876 C C . PHE A 1 105 ? -9.118 -8.023 -1.230 1.00 96.31 105 PHE A C 1
ATOM 878 O O . PHE A 1 105 ? -8.532 -7.090 -0.696 1.00 96.31 105 PHE A O 1
ATOM 885 N N . LYS A 1 106 ? -10.275 -8.484 -0.749 1.00 95.31 106 LYS A N 1
ATOM 886 C CA . LYS A 1 106 ? -10.906 -7.893 0.433 1.00 95.31 106 LYS A CA 1
ATOM 887 C C . LYS A 1 106 ? -10.030 -8.059 1.680 1.00 95.31 106 LYS A C 1
ATOM 889 O O . LYS A 1 106 ? -9.886 -7.128 2.466 1.00 95.31 106 LYS A O 1
ATOM 894 N N . ILE A 1 107 ? -9.404 -9.226 1.842 1.00 96.06 107 ILE A N 1
ATOM 895 C CA . ILE A 1 107 ? -8.477 -9.491 2.952 1.00 96.06 107 ILE A CA 1
ATOM 896 C C . ILE A 1 107 ? -7.232 -8.607 2.813 1.00 96.06 107 ILE A C 1
ATOM 898 O O . ILE A 1 107 ? -6.786 -8.008 3.795 1.00 96.06 107 ILE A O 1
ATOM 902 N N . ILE A 1 108 ? -6.702 -8.496 1.590 1.00 97.19 108 ILE A N 1
ATOM 903 C CA . ILE A 1 108 ? -5.568 -7.621 1.268 1.00 97.19 108 ILE A CA 1
ATOM 904 C C . ILE A 1 108 ? -5.907 -6.170 1.630 1.00 97.19 108 ILE A C 1
ATOM 906 O O . ILE A 1 108 ? -5.173 -5.544 2.389 1.00 97.19 108 ILE A O 1
ATOM 910 N N . GLU A 1 109 ? -7.025 -5.647 1.130 1.00 97.12 109 GLU A N 1
ATOM 911 C CA . GLU A 1 109 ? -7.503 -4.285 1.363 1.00 97.12 109 GLU A CA 1
ATOM 912 C C . GLU A 1 109 ? -7.635 -3.991 2.862 1.00 97.12 109 GLU A C 1
ATOM 914 O O . GLU A 1 109 ? -7.076 -3.007 3.349 1.00 97.12 109 GLU A O 1
ATOM 919 N N . GLU A 1 110 ? -8.298 -4.869 3.619 1.00 95.31 110 GLU A N 1
ATOM 920 C CA . GLU A 1 110 ? -8.459 -4.708 5.064 1.00 95.31 110 GLU A CA 1
ATOM 921 C C . GLU A 1 110 ? -7.114 -4.616 5.801 1.00 95.31 110 GLU A C 1
ATOM 923 O O . GLU A 1 110 ? -6.928 -3.730 6.638 1.00 95.31 110 GLU A O 1
ATOM 928 N N . GLU A 1 111 ? -6.166 -5.515 5.519 1.00 95.50 111 GLU A N 1
ATOM 929 C CA . GLU A 1 111 ? -4.853 -5.498 6.176 1.00 95.50 111 GLU A CA 1
ATOM 930 C C . GLU A 1 111 ? -3.997 -4.306 5.736 1.00 95.50 111 GLU A C 1
ATOM 932 O O . GLU A 1 111 ? -3.270 -3.732 6.552 1.00 95.50 111 GLU A O 1
ATOM 937 N N . LEU A 1 112 ? -4.121 -3.869 4.481 1.00 95.56 112 LEU A N 1
ATOM 938 C CA . LEU A 1 112 ? -3.440 -2.675 3.992 1.00 95.56 112 LEU A CA 1
ATOM 939 C C . LEU A 1 112 ? -3.935 -1.414 4.673 1.00 95.56 112 LEU A C 1
ATOM 941 O O . LEU A 1 112 ? -3.111 -0.609 5.099 1.00 95.56 112 LEU A O 1
ATOM 945 N N . ILE A 1 113 ? -5.250 -1.251 4.827 1.00 95.12 113 ILE A N 1
ATOM 946 C CA . ILE A 1 113 ? -5.827 -0.097 5.523 1.00 95.12 113 ILE A CA 1
ATOM 947 C C . ILE A 1 113 ? -5.322 -0.062 6.963 1.00 95.12 113 ILE A C 1
ATOM 949 O O . ILE A 1 113 ? -4.816 0.966 7.412 1.00 95.12 113 ILE A O 1
ATOM 953 N N . LYS A 1 114 ? -5.390 -1.190 7.681 1.00 93.38 114 LYS A N 1
ATOM 954 C CA . LYS A 1 114 ? -4.876 -1.284 9.056 1.00 93.38 114 LYS A CA 1
ATOM 955 C C . LYS A 1 114 ? -3.391 -0.930 9.125 1.00 93.38 114 LYS A C 1
ATOM 957 O O . LYS A 1 114 ? -2.970 -0.222 10.039 1.00 93.38 114 LYS A O 1
ATOM 962 N N . ASN A 1 115 ? -2.585 -1.415 8.178 1.00 93.00 115 ASN A N 1
ATOM 963 C CA . ASN A 1 115 ? -1.147 -1.173 8.156 1.00 93.00 115 ASN A CA 1
ATOM 964 C C . ASN A 1 115 ? -0.812 0.285 7.797 1.00 93.00 115 ASN A C 1
ATOM 966 O O . ASN A 1 115 ? -0.011 0.901 8.491 1.00 93.00 115 ASN A O 1
ATOM 970 N N . LEU A 1 116 ? -1.488 0.878 6.809 1.00 92.75 116 LEU A N 1
ATOM 971 C CA . LEU A 1 116 ? -1.363 2.298 6.469 1.00 92.75 116 LEU A CA 1
ATOM 972 C C . LEU A 1 116 ? -1.738 3.174 7.660 1.00 92.75 116 LEU A C 1
ATOM 974 O O . LEU A 1 116 ? -0.929 3.999 8.069 1.00 92.75 116 LEU A O 1
ATOM 978 N N . LEU A 1 117 ? -2.905 2.950 8.270 1.00 89.44 117 LEU A N 1
ATOM 979 C CA . LEU A 1 117 ? -3.384 3.741 9.408 1.00 89.44 117 LEU A CA 1
ATOM 980 C C . LEU A 1 117 ? -2.514 3.582 10.659 1.00 89.44 117 LEU A C 1
ATOM 982 O O . LEU A 1 117 ? -2.433 4.514 11.462 1.00 89.44 117 LEU A O 1
ATOM 986 N N . TYR A 1 118 ? -1.808 2.458 10.804 1.00 87.00 118 TYR A N 1
ATOM 987 C CA . TYR A 1 118 ? -0.816 2.288 11.862 1.00 87.00 118 TYR A CA 1
ATOM 988 C C . TYR A 1 118 ? 0.328 3.313 11.742 1.00 87.00 118 TYR A C 1
ATOM 990 O O . TYR A 1 118 ? 0.757 3.865 12.757 1.00 87.00 118 TYR A O 1
ATOM 998 N N . PHE A 1 119 ? 0.784 3.613 10.519 1.00 85.50 119 PHE A N 1
ATOM 999 C CA . PHE A 1 119 ? 1.916 4.516 10.262 1.00 85.50 119 PHE A CA 1
ATOM 1000 C C . PHE A 1 119 ? 1.520 5.933 9.835 1.00 85.50 119 PHE A C 1
ATOM 1002 O O . PHE A 1 119 ? 2.258 6.874 10.090 1.00 85.50 119 PHE A O 1
ATOM 1009 N N . SER A 1 120 ? 0.386 6.128 9.174 1.00 88.00 120 SER A N 1
ATOM 1010 C CA . SER A 1 120 ? 0.039 7.399 8.544 1.00 88.00 120 SER A CA 1
ATOM 1011 C C . SER A 1 120 ? -1.467 7.629 8.513 1.00 88.00 120 SER A C 1
ATOM 1013 O O . SER A 1 120 ? -2.242 6.772 8.101 1.00 88.00 120 SER A O 1
ATOM 1015 N N . GLY A 1 121 ? -1.874 8.840 8.886 1.00 87.25 121 GLY A N 1
ATOM 1016 C CA . GLY A 1 121 ? -3.215 9.369 8.641 1.00 87.25 121 GLY A CA 1
ATOM 1017 C C . GLY A 1 121 ? -3.299 10.169 7.339 1.00 87.25 121 GLY A C 1
ATOM 1018 O O . GLY A 1 121 ? -4.286 10.866 7.106 1.00 87.25 121 GLY A O 1
ATOM 1019 N N . ASN A 1 122 ? -2.252 10.157 6.511 1.00 91.12 122 ASN A N 1
ATOM 1020 C CA . ASN A 1 122 ? -2.223 10.909 5.267 1.00 91.12 122 ASN A CA 1
ATOM 1021 C C . ASN A 1 122 ? -3.133 10.249 4.218 1.00 91.12 122 ASN A C 1
ATOM 1023 O O . ASN A 1 122 ? -2.873 9.151 3.735 1.00 91.12 122 ASN A O 1
ATOM 1027 N N . VAL A 1 123 ? -4.188 10.968 3.839 1.00 92.75 123 VAL A N 1
ATOM 1028 C CA . VAL A 1 123 ? -5.173 10.552 2.832 1.00 92.75 123 VAL A CA 1
ATOM 1029 C C . VAL A 1 123 ? -4.544 10.260 1.466 1.00 92.75 123 VAL A C 1
ATOM 1031 O O . VAL A 1 123 ? -4.978 9.328 0.796 1.00 92.75 123 VAL A O 1
ATOM 1034 N N . GLU A 1 124 ? -3.545 11.043 1.045 1.00 95.06 124 GLU A N 1
ATOM 1035 C CA . GLU A 1 124 ? -2.850 10.819 -0.232 1.00 95.06 124 GLU A CA 1
ATOM 1036 C C . GLU A 1 124 ? -2.167 9.457 -0.230 1.00 95.06 124 GLU A C 1
ATOM 1038 O O . GLU A 1 124 ? -2.361 8.670 -1.150 1.00 95.06 124 GLU A O 1
ATOM 1043 N N . ASN A 1 125 ? -1.446 9.172 0.855 1.00 94.44 125 ASN A N 1
ATOM 1044 C CA . ASN A 1 125 ? -0.759 7.907 1.066 1.00 94.44 125 ASN A CA 1
ATOM 1045 C C . ASN A 1 125 ? -1.762 6.741 1.083 1.00 94.44 125 ASN A C 1
ATOM 1047 O O . ASN A 1 125 ? -1.568 5.743 0.396 1.00 94.44 125 ASN A O 1
ATOM 1051 N N . LEU A 1 126 ? -2.875 6.895 1.815 1.00 95.31 126 LEU A N 1
ATOM 1052 C CA . LEU A 1 126 ? -3.924 5.880 1.900 1.00 95.31 126 LEU A CA 1
ATOM 1053 C C . LEU A 1 126 ? -4.482 5.519 0.518 1.00 95.31 126 LEU A C 1
ATOM 1055 O O . LEU A 1 126 ? -4.496 4.352 0.138 1.00 95.31 126 LEU A O 1
ATOM 1059 N N . LEU A 1 127 ? -4.950 6.514 -0.232 1.00 97.19 127 LEU A N 1
ATOM 1060 C CA . LEU A 1 127 ? -5.642 6.262 -1.492 1.00 97.19 127 LEU A CA 1
ATOM 1061 C C . LEU A 1 127 ? -4.700 5.804 -2.607 1.00 97.19 127 LEU A C 1
ATOM 1063 O O . LEU A 1 127 ? -5.090 4.973 -3.429 1.00 97.19 127 LEU A O 1
ATOM 1067 N N . GLU A 1 128 ? -3.470 6.313 -2.640 1.00 97.88 128 GLU A N 1
ATOM 1068 C CA . GLU A 1 128 ? -2.488 5.871 -3.624 1.00 97.88 128 GLU A CA 1
ATOM 1069 C C . GLU A 1 128 ? -2.111 4.408 -3.413 1.00 97.88 128 GLU A C 1
ATOM 1071 O O . GLU A 1 128 ? -2.207 3.621 -4.352 1.00 97.88 128 GLU A O 1
ATOM 1076 N N . TRP A 1 129 ? -1.754 4.014 -2.188 1.00 97.81 129 TRP A N 1
ATOM 1077 C CA . TRP A 1 129 ? -1.351 2.634 -1.921 1.00 97.81 129 TRP A CA 1
ATOM 1078 C C . TRP A 1 129 ? -2.500 1.643 -2.048 1.00 97.81 129 TRP A C 1
ATOM 1080 O O . TRP A 1 129 ? -2.273 0.527 -2.503 1.00 97.81 129 TRP A O 1
ATOM 1090 N N . LEU A 1 130 ? -3.735 2.051 -1.748 1.00 97.88 130 LEU A N 1
ATOM 1091 C CA . LEU A 1 130 ? -4.922 1.256 -2.065 1.00 97.88 130 LEU A CA 1
ATOM 1092 C C . LEU A 1 130 ? -5.112 1.061 -3.574 1.00 97.88 130 LEU A C 1
ATOM 1094 O O . LEU A 1 130 ? -5.460 -0.033 -4.015 1.00 97.88 130 LEU A O 1
ATOM 1098 N N . SER A 1 131 ? -4.863 2.101 -4.372 1.00 98.12 131 SER A N 1
ATOM 1099 C CA . SER A 1 131 ? -4.948 2.015 -5.835 1.00 98.12 131 SER A CA 1
ATOM 1100 C C . SER A 1 131 ? -3.846 1.124 -6.403 1.00 98.12 131 SER A C 1
ATOM 1102 O O . SER A 1 131 ? -4.118 0.250 -7.220 1.00 98.12 131 SER A O 1
ATOM 1104 N N . ILE A 1 132 ? -2.610 1.294 -5.927 1.00 98.25 132 ILE A N 1
ATOM 1105 C CA . ILE A 1 132 ? -1.470 0.447 -6.296 1.00 98.25 132 ILE A CA 1
ATOM 1106 C C . ILE A 1 132 ? -1.757 -1.007 -5.931 1.00 98.25 132 ILE A C 1
ATOM 1108 O O . ILE A 1 132 ? -1.548 -1.890 -6.756 1.00 98.25 132 ILE A O 1
ATOM 1112 N N . ALA A 1 133 ? -2.268 -1.265 -4.727 1.00 97.88 133 ALA A N 1
ATOM 1113 C CA . ALA A 1 133 ? -2.587 -2.611 -4.277 1.00 97.88 133 ALA A CA 1
ATOM 1114 C C . ALA A 1 133 ? -3.568 -3.315 -5.205 1.00 97.88 133 ALA A C 1
ATOM 1116 O O . ALA A 1 133 ? -3.328 -4.450 -5.617 1.00 97.88 133 ALA A O 1
ATOM 1117 N N . TYR A 1 134 ? -4.651 -2.621 -5.559 1.00 98.06 134 TYR A N 1
ATOM 1118 C CA . TYR A 1 134 ? -5.638 -3.159 -6.480 1.00 98.06 134 TYR A CA 1
ATOM 1119 C C . TYR A 1 134 ? -5.044 -3.364 -7.876 1.00 98.06 134 TYR A C 1
ATOM 1121 O O . TYR A 1 134 ? -5.259 -4.409 -8.481 1.00 98.06 134 TYR A O 1
ATOM 1129 N N . GLY A 1 135 ? -4.228 -2.424 -8.361 1.00 97.50 135 GLY A N 1
ATOM 1130 C CA . GLY A 1 135 ? -3.524 -2.547 -9.638 1.00 97.50 135 GLY A CA 1
ATOM 1131 C C . GLY A 1 135 ? -2.607 -3.772 -9.688 1.00 97.50 135 GLY A C 1
ATOM 1132 O O . GLY A 1 135 ? -2.724 -4.588 -10.598 1.00 97.50 135 GLY A O 1
ATOM 1133 N N . VAL A 1 136 ? -1.749 -3.956 -8.682 1.00 97.44 136 VAL A N 1
ATOM 1134 C CA . VAL A 1 136 ? -0.851 -5.120 -8.582 1.00 97.44 136 VAL A CA 1
ATOM 1135 C C . VAL A 1 136 ? -1.649 -6.422 -8.472 1.00 97.44 136 VAL A C 1
ATOM 1137 O O . VAL A 1 136 ? -1.338 -7.382 -9.175 1.00 97.44 136 VAL A O 1
ATOM 1140 N N . TYR A 1 137 ? -2.712 -6.455 -7.661 1.00 97.00 137 TYR A N 1
ATOM 1141 C CA . TYR A 1 137 ? -3.608 -7.612 -7.560 1.00 97.00 137 TYR A CA 1
ATOM 1142 C C . TYR A 1 137 ? -4.217 -7.984 -8.921 1.00 97.00 137 TYR A C 1
ATOM 1144 O O . TYR A 1 137 ? -4.143 -9.134 -9.348 1.00 97.00 137 TYR A O 1
ATOM 1152 N N . LEU A 1 138 ? -4.748 -7.003 -9.655 1.00 96.81 138 LEU A N 1
ATOM 1153 C CA . LEU A 1 138 ? -5.303 -7.219 -10.989 1.00 96.81 138 LEU A CA 1
ATOM 1154 C C . LEU A 1 138 ? -4.256 -7.764 -11.976 1.00 96.81 138 LEU A C 1
ATOM 1156 O O . LEU A 1 138 ? -4.581 -8.616 -12.804 1.00 96.81 138 LEU A O 1
ATOM 1160 N N . LEU A 1 139 ? -3.004 -7.311 -11.887 1.00 95.81 139 LEU A N 1
ATOM 1161 C CA . LEU A 1 139 ? -1.912 -7.801 -12.733 1.00 95.81 139 LEU A CA 1
ATOM 1162 C C . LEU A 1 139 ? -1.504 -9.242 -12.404 1.00 95.81 139 LEU A C 1
ATOM 1164 O O . LEU A 1 139 ? -1.174 -9.998 -13.321 1.00 95.81 139 LEU A O 1
ATOM 1168 N N . VAL A 1 140 ? -1.547 -9.639 -11.131 1.00 94.56 140 VAL A N 1
ATOM 1169 C CA . VAL A 1 140 ? -1.323 -11.032 -10.699 1.00 94.56 140 VAL A CA 1
ATOM 1170 C C . VAL A 1 140 ? -2.425 -11.947 -11.245 1.00 94.56 140 VAL A C 1
ATOM 1172 O O . VAL A 1 140 ? -2.133 -12.988 -11.851 1.00 94.56 140 VAL A O 1
ATOM 1175 N N . GLU A 1 141 ? -3.678 -11.500 -11.137 1.00 94.06 141 GLU A N 1
ATOM 1176 C CA . GLU A 1 141 ? -4.861 -12.190 -11.665 1.00 94.06 141 GLU A CA 1
ATOM 1177 C C . GLU A 1 141 ? -4.932 -12.188 -13.204 1.00 94.06 141 GLU A C 1
ATOM 1179 O O . GLU A 1 141 ? -5.769 -12.866 -13.799 1.00 94.06 141 GLU A O 1
ATOM 1184 N N . GLY A 1 142 ? -4.046 -11.447 -13.882 1.00 93.75 142 GLY A N 1
ATOM 1185 C CA . GLY A 1 142 ? -4.032 -11.344 -15.341 1.00 93.75 142 GLY A CA 1
ATOM 1186 C C . GLY A 1 142 ? -5.275 -10.649 -15.902 1.00 93.75 142 GLY A C 1
ATOM 1187 O O . GLY A 1 142 ? -5.721 -10.975 -17.001 1.00 93.75 142 GLY A O 1
ATOM 1188 N N . ALA A 1 143 ? -5.849 -9.717 -15.142 1.00 94.25 143 ALA A N 1
ATOM 1189 C CA . ALA A 1 143 ? -7.019 -8.960 -15.542 1.00 94.25 143 ALA A CA 1
ATOM 1190 C C . ALA A 1 143 ? -6.749 -8.074 -16.770 1.00 94.25 143 ALA A C 1
ATOM 1192 O O . ALA A 1 143 ? -5.703 -7.440 -16.904 1.00 94.25 143 ALA A O 1
ATOM 1193 N N . GLU A 1 144 ? -7.756 -7.974 -17.632 1.00 92.06 144 GLU A N 1
ATOM 1194 C CA . GLU A 1 144 ? -7.839 -6.940 -18.663 1.00 92.06 144 GLU A CA 1
ATOM 1195 C C . GLU A 1 144 ? -8.479 -5.659 -18.099 1.00 92.06 144 GLU A C 1
ATOM 1197 O O . GLU A 1 144 ? -9.145 -5.704 -17.056 1.00 92.06 144 GLU A O 1
ATOM 1202 N N . ASP A 1 145 ? -8.283 -4.542 -18.811 1.00 92.94 145 ASP A N 1
ATOM 1203 C CA . ASP A 1 145 ? -8.810 -3.207 -18.483 1.00 92.94 145 ASP A CA 1
ATOM 1204 C C . ASP A 1 145 ? -8.504 -2.758 -17.040 1.00 92.94 145 ASP A C 1
ATOM 1206 O O . ASP A 1 145 ? -9.392 -2.515 -16.219 1.00 92.94 145 ASP A O 1
ATOM 1210 N N . ILE A 1 146 ? -7.208 -2.684 -16.715 1.00 94.25 146 ILE A N 1
ATOM 1211 C CA . ILE A 1 146 ? -6.732 -2.282 -15.384 1.00 94.25 146 ILE A CA 1
ATOM 1212 C C . ILE A 1 146 ? -7.235 -0.874 -15.025 1.00 94.25 146 ILE A C 1
ATOM 1214 O O . ILE A 1 146 ? -7.747 -0.672 -13.923 1.00 94.25 146 ILE A O 1
ATOM 1218 N N . ASP A 1 147 ? -7.167 0.072 -15.965 1.00 93.31 147 ASP A N 1
ATOM 1219 C CA . ASP A 1 147 ? -7.617 1.453 -15.770 1.00 93.31 147 ASP A CA 1
ATOM 1220 C C . ASP A 1 147 ? -9.106 1.549 -15.441 1.00 93.31 147 ASP A C 1
ATOM 1222 O O . ASP A 1 147 ? -9.487 2.247 -14.496 1.00 93.31 147 ASP A O 1
ATOM 1226 N N . GLY A 1 148 ? -9.964 0.859 -16.203 1.00 95.62 148 GLY A N 1
ATOM 1227 C CA . GLY A 1 148 ? -11.403 0.839 -15.952 1.00 95.62 148 GLY A CA 1
ATOM 1228 C C . GLY A 1 148 ? -11.724 0.290 -14.565 1.00 95.62 148 GLY A C 1
ATOM 1229 O O . GLY A 1 148 ? -12.467 0.912 -13.799 1.00 95.62 148 GLY A O 1
ATOM 1230 N N . LYS A 1 149 ? -11.083 -0.820 -14.185 1.00 97.38 149 LYS A N 1
ATOM 1231 C CA . LYS A 1 149 ? -11.273 -1.439 -12.867 1.00 97.38 149 LYS A CA 1
ATOM 1232 C C . LYS A 1 149 ? -10.770 -0.557 -11.725 1.00 97.38 149 LYS A C 1
ATOM 1234 O O . LYS A 1 149 ? -11.470 -0.423 -10.722 1.00 97.38 149 LYS A O 1
ATOM 1239 N N . LEU A 1 150 ? -9.615 0.094 -11.872 1.00 97.25 150 LEU A N 1
ATOM 1240 C CA . LEU A 1 150 ? -9.104 1.053 -10.885 1.00 97.25 150 LEU A CA 1
ATOM 1241 C C . LEU A 1 150 ? -10.069 2.226 -10.677 1.00 97.25 150 LEU A C 1
ATOM 1243 O O . LEU A 1 150 ? -10.322 2.621 -9.537 1.00 97.25 150 LEU A O 1
ATOM 1247 N N . LYS A 1 151 ? -10.657 2.757 -11.758 1.00 97.44 151 LYS A N 1
ATOM 1248 C CA . LYS A 1 151 ? -11.676 3.816 -11.670 1.00 97.44 151 LYS A CA 1
ATOM 1249 C C . LYS A 1 151 ? -12.906 3.338 -10.913 1.00 97.44 151 LYS A C 1
ATOM 1251 O O . LYS A 1 151 ? -13.380 4.044 -10.025 1.00 97.44 151 LYS A O 1
ATOM 1256 N N . GLU A 1 152 ? -13.420 2.153 -11.237 1.00 97.44 152 GLU A N 1
ATOM 1257 C CA . GLU A 1 152 ? -14.568 1.586 -10.529 1.00 97.44 152 GLU A CA 1
ATOM 1258 C C . GLU A 1 152 ? -14.298 1.396 -9.036 1.00 97.44 152 GLU A C 1
ATOM 1260 O O . GLU A 1 152 ? -15.154 1.721 -8.212 1.00 97.44 152 GLU A O 1
ATOM 1265 N N . TYR A 1 153 ? -13.115 0.889 -8.693 1.00 97.56 153 TYR A N 1
ATOM 1266 C CA . TYR A 1 153 ? -12.680 0.722 -7.313 1.00 97.56 153 TYR A CA 1
ATOM 1267 C C . TYR A 1 153 ? -12.655 2.062 -6.566 1.00 97.56 153 TYR A C 1
ATOM 1269 O O . TYR A 1 153 ? -13.308 2.211 -5.533 1.00 97.56 153 TYR A O 1
ATOM 1277 N N . LEU A 1 154 ? -12.014 3.083 -7.142 1.00 97.00 154 LEU A N 1
ATOM 1278 C CA . LEU A 1 154 ? -11.967 4.429 -6.564 1.00 97.00 154 LEU A CA 1
ATOM 1279 C C . LEU A 1 154 ? -13.347 5.073 -6.410 1.00 97.00 154 LEU A C 1
ATOM 1281 O O . LEU A 1 154 ? -13.582 5.777 -5.433 1.00 97.00 154 LEU A O 1
ATOM 1285 N N . ILE A 1 155 ? -14.274 4.838 -7.339 1.00 96.00 155 ILE A N 1
ATOM 1286 C CA . ILE A 1 155 ? -15.652 5.343 -7.236 1.00 96.00 155 ILE A CA 1
ATOM 1287 C C . ILE A 1 155 ? -16.392 4.687 -6.062 1.00 96.00 155 ILE A C 1
ATOM 1289 O O . ILE A 1 155 ? -17.153 5.364 -5.365 1.00 96.00 155 ILE A O 1
ATOM 1293 N N . LYS A 1 156 ? -16.172 3.384 -5.847 1.00 95.19 156 LYS A N 1
ATOM 1294 C CA . LYS A 1 156 ? -16.816 2.596 -4.785 1.00 95.19 156 LYS A CA 1
ATOM 1295 C C . LYS A 1 156 ? -16.208 2.852 -3.403 1.00 95.19 156 LYS A C 1
ATOM 1297 O O . LYS A 1 156 ? -16.917 2.688 -2.417 1.00 95.19 156 LYS A O 1
ATOM 1302 N N . LEU A 1 157 ? -14.951 3.298 -3.321 1.00 93.81 157 LEU A N 1
ATOM 1303 C CA . LEU A 1 157 ? -14.284 3.591 -2.050 1.00 93.81 157 LEU A CA 1
ATOM 1304 C C . LEU A 1 157 ? -15.060 4.626 -1.225 1.00 93.81 157 LEU A C 1
ATOM 1306 O O . LEU A 1 157 ? -15.234 5.774 -1.646 1.00 93.81 157 LEU A O 1
ATOM 1310 N N . SER A 1 158 ? -15.485 4.223 -0.027 1.00 89.69 158 SER A N 1
ATOM 1311 C CA . SER A 1 158 ? -16.301 5.029 0.877 1.00 89.69 158 SER A CA 1
ATOM 1312 C C . SER A 1 158 ? -15.514 5.470 2.106 1.00 89.69 158 SER A C 1
ATOM 1314 O O . SER A 1 158 ? -15.066 4.671 2.926 1.00 89.69 158 SER A O 1
ATOM 1316 N N . GLN A 1 159 ? -15.417 6.785 2.281 1.00 88.25 159 GLN A N 1
ATOM 1317 C CA . GLN A 1 159 ? -14.813 7.401 3.459 1.00 88.25 159 GLN A CA 1
ATOM 1318 C C . GLN A 1 159 ? -15.510 6.987 4.763 1.00 88.25 159 GLN A C 1
ATOM 1320 O O . GLN A 1 159 ? -14.862 6.829 5.795 1.00 88.25 159 GLN A O 1
ATOM 1325 N N . VAL A 1 160 ? -16.837 6.839 4.713 1.00 86.06 160 VAL A N 1
ATOM 1326 C CA . VAL A 1 160 ? -17.662 6.489 5.875 1.00 86.06 160 VAL A CA 1
ATOM 1327 C C . VAL A 1 160 ? -17.399 5.046 6.291 1.00 86.06 160 VAL A C 1
ATOM 1329 O O . VAL A 1 160 ? -17.186 4.792 7.470 1.00 86.06 160 VAL A O 1
ATOM 1332 N N . GLU A 1 161 ? -17.329 4.125 5.329 1.00 86.31 161 GLU A N 1
ATOM 1333 C CA . GLU A 1 161 ? -17.048 2.711 5.607 1.00 86.31 161 GLU A CA 1
ATOM 1334 C C . GLU A 1 161 ? -15.642 2.520 6.185 1.00 86.31 161 GLU A C 1
ATOM 1336 O O . GLU A 1 161 ? -15.461 1.728 7.112 1.00 86.31 161 GLU A O 1
ATOM 1341 N N . LEU A 1 162 ? -14.662 3.291 5.694 1.00 85.81 162 LEU A N 1
ATOM 1342 C CA . LEU A 1 162 ? -13.303 3.306 6.236 1.00 85.81 162 LEU A CA 1
ATOM 1343 C C . LEU A 1 162 ? -13.273 3.781 7.694 1.00 85.81 162 LEU A C 1
ATOM 1345 O O . LEU A 1 162 ? -12.646 3.143 8.540 1.00 85.81 162 LEU A O 1
ATOM 1349 N N . GLU A 1 163 ? -13.962 4.881 8.010 1.00 81.94 163 GLU A N 1
ATOM 1350 C CA . GLU A 1 163 ? -14.066 5.363 9.393 1.00 81.94 163 GLU A CA 1
ATOM 1351 C C . GLU A 1 163 ? -14.746 4.329 10.294 1.00 81.94 163 GLU A C 1
ATOM 1353 O O . GLU A 1 163 ? -14.236 4.021 11.367 1.00 81.94 163 GLU A O 1
ATOM 1358 N N . GLU A 1 164 ? -15.890 3.790 9.876 1.00 84.44 164 GLU A N 1
ATOM 1359 C CA . GLU A 1 164 ? -16.689 2.878 10.697 1.00 84.44 164 GLU A CA 1
ATOM 1360 C C . GLU A 1 164 ? -15.969 1.551 10.961 1.00 84.44 164 GLU A C 1
ATOM 1362 O O . GLU A 1 164 ? -16.003 1.049 12.087 1.00 84.44 164 GLU A O 1
ATOM 1367 N N . SER A 1 165 ? -15.268 1.019 9.958 1.00 85.75 165 SER A N 1
ATOM 1368 C CA . SER A 1 165 ? -14.609 -0.289 10.036 1.00 85.75 165 SER A CA 1
ATOM 1369 C C . SER A 1 165 ? -13.226 -0.230 10.691 1.00 85.75 165 SER A C 1
ATOM 1371 O O . SER A 1 165 ? -12.807 -1.200 11.326 1.00 85.75 165 SER A O 1
ATOM 1373 N N . PHE A 1 166 ? -12.511 0.899 10.580 1.00 83.88 166 PHE A N 1
ATOM 1374 C CA . PHE A 1 166 ? -11.100 0.994 10.982 1.00 83.88 166 PHE A CA 1
ATOM 1375 C C . PHE A 1 166 ? -10.794 2.085 12.014 1.00 83.88 166 PHE A C 1
ATOM 1377 O O . PHE A 1 166 ? -9.622 2.336 12.292 1.00 83.88 166 PHE A O 1
ATOM 1384 N N . ASN A 1 167 ? -11.804 2.686 12.658 1.00 79.19 167 ASN A N 1
ATOM 1385 C CA . ASN A 1 167 ? -11.610 3.724 13.685 1.00 79.19 167 ASN A CA 1
ATOM 1386 C C . ASN A 1 167 ? -10.561 3.345 14.755 1.00 79.19 167 ASN A C 1
ATOM 1388 O O . ASN A 1 167 ? -9.762 4.174 15.176 1.00 79.19 167 ASN A O 1
ATOM 1392 N N . GLY A 1 168 ? -10.528 2.075 15.175 1.00 78.88 168 GLY A N 1
ATOM 1393 C CA . GLY A 1 168 ? -9.591 1.579 16.192 1.00 78.88 168 GLY A CA 1
ATOM 1394 C C . GLY A 1 168 ? -8.117 1.534 15.766 1.00 78.88 168 GLY A C 1
ATOM 1395 O O . GLY A 1 168 ? -7.255 1.330 16.619 1.00 78.88 168 GLY A O 1
ATOM 1396 N N . PHE A 1 169 ? -7.820 1.714 14.475 1.00 80.56 169 PHE A N 1
ATOM 1397 C CA . PHE A 1 169 ? -6.460 1.707 13.925 1.00 80.56 169 PHE A CA 1
ATOM 1398 C C . PHE A 1 169 ? -5.887 3.107 13.714 1.00 80.56 169 PHE A C 1
ATOM 1400 O O . PHE A 1 169 ? -4.686 3.240 13.484 1.00 80.56 169 PHE A O 1
ATOM 1407 N N . PHE A 1 170 ? -6.702 4.155 13.843 1.00 74.75 170 PHE A N 1
ATOM 1408 C CA . PHE A 1 170 ? -6.183 5.513 13.863 1.00 74.75 170 PHE A CA 1
ATOM 1409 C C . PHE A 1 170 ? -5.341 5.705 15.125 1.00 74.75 170 PHE A C 1
ATOM 1411 O O . PHE A 1 170 ? -5.837 5.652 16.250 1.00 74.75 170 PHE A O 1
ATOM 1418 N N . THR A 1 171 ? -4.045 5.963 14.942 1.00 68.31 171 THR A N 1
ATOM 1419 C CA . THR A 1 171 ? -3.113 6.194 16.059 1.00 68.31 171 THR A CA 1
ATOM 1420 C C . THR A 1 171 ? -3.508 7.417 16.894 1.00 68.31 171 THR A C 1
ATOM 1422 O O . THR A 1 171 ? -3.130 7.533 18.062 1.00 68.31 171 THR A O 1
ATOM 1425 N N . LEU A 1 172 ? -4.293 8.325 16.313 1.00 63.75 172 LEU A N 1
ATOM 1426 C CA . LEU A 1 172 ? -4.806 9.517 16.963 1.00 63.75 172 LEU A CA 1
ATOM 1427 C C . LEU A 1 172 ? -6.311 9.559 16.758 1.00 63.75 172 LEU A C 1
ATOM 1429 O O . LEU A 1 172 ? -6.758 9.612 15.617 1.00 63.75 172 LEU A O 1
ATOM 1433 N N . ASN A 1 173 ? -7.066 9.559 17.861 1.00 57.97 173 ASN A N 1
ATOM 1434 C CA . ASN A 1 173 ? -8.518 9.713 17.843 1.00 57.97 173 ASN A CA 1
ATOM 1435 C C . ASN A 1 173 ? -8.873 10.993 17.078 1.00 57.97 173 ASN A C 1
ATOM 1437 O O . ASN A 1 173 ? -8.770 12.105 17.606 1.00 57.97 173 ASN A O 1
ATOM 1441 N N . GLU A 1 174 ? -9.270 10.845 15.819 1.00 55.00 174 GLU A N 1
ATOM 1442 C CA . GLU A 1 174 ? -9.881 11.929 15.085 1.00 55.00 174 GLU A CA 1
ATOM 1443 C C . GLU A 1 174 ? -11.302 12.084 15.603 1.00 55.00 174 GLU A C 1
ATOM 1445 O O . GLU A 1 174 ? -12.208 11.314 15.291 1.00 55.00 174 GLU A O 1
ATOM 1450 N N . GLU A 1 175 ? -11.540 13.142 16.367 1.00 53.12 175 GLU A N 1
ATOM 1451 C CA . GLU A 1 175 ? -12.851 13.765 16.304 1.00 53.12 175 GLU A CA 1
ATOM 1452 C C . GLU A 1 175 ? -13.101 14.161 14.844 1.00 53.12 175 GLU A C 1
ATOM 1454 O O . GLU A 1 175 ? -12.556 15.163 14.386 1.00 53.12 175 GLU A O 1
ATOM 1459 N N . LYS A 1 176 ? -13.861 13.315 14.126 1.00 61.91 176 LYS A N 1
ATOM 1460 C CA . LYS A 1 176 ? -14.532 13.502 12.824 1.00 61.91 176 LYS A CA 1
ATOM 1461 C C . LYS A 1 176 ? -14.222 14.843 12.161 1.00 61.91 176 LYS A C 1
ATOM 1463 O O . LYS A 1 176 ? -15.079 15.731 12.079 1.00 61.91 176 LYS A O 1
ATOM 1468 N N . ASN A 1 177 ? -12.987 15.014 11.696 1.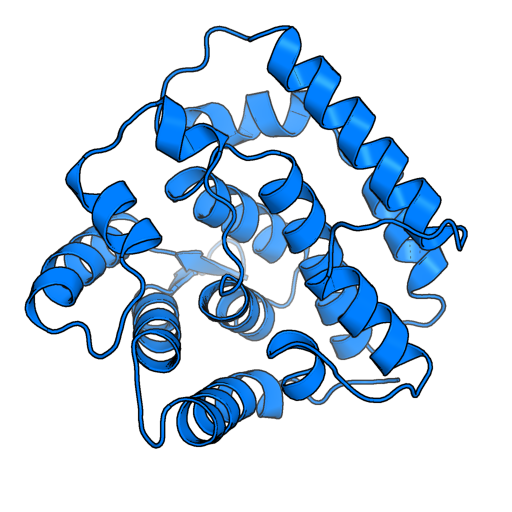00 69.12 177 ASN A N 1
ATOM 1469 C CA . ASN A 1 177 ? -12.569 16.308 11.202 1.00 69.12 177 ASN A CA 1
ATOM 1470 C C . ASN A 1 177 ? -13.196 16.488 9.822 1.00 69.12 177 ASN A C 1
ATOM 1472 O O . ASN A 1 177 ? -12.859 15.784 8.872 1.00 69.12 177 ASN A O 1
ATOM 1476 N N . LYS A 1 178 ? -14.099 17.462 9.685 1.00 79.19 178 LYS A N 1
ATOM 1477 C CA . LYS A 1 178 ? -14.678 17.845 8.389 1.00 79.19 178 LYS A CA 1
ATOM 1478 C C . LYS A 1 178 ? -13.589 18.068 7.325 1.00 79.19 178 LYS A C 1
ATOM 1480 O O . LYS A 1 178 ? -13.825 17.795 6.152 1.00 79.19 178 LYS A O 1
ATOM 1485 N N . ALA A 1 179 ? -12.397 18.518 7.728 1.00 83.31 179 ALA A N 1
ATOM 1486 C CA . ALA A 1 179 ? -11.247 18.663 6.843 1.00 83.31 179 ALA A CA 1
ATOM 1487 C C . ALA A 1 179 ? -10.721 17.322 6.302 1.00 83.31 179 ALA A C 1
ATOM 1489 O O . ALA A 1 179 ? -10.370 17.274 5.126 1.00 83.31 179 ALA A O 1
ATOM 1490 N N . TYR A 1 180 ? -10.711 16.247 7.101 1.00 84.25 180 TYR A N 1
ATOM 1491 C CA . TYR A 1 180 ? -10.307 14.911 6.646 1.00 84.25 180 TYR A CA 1
ATOM 1492 C C . TYR A 1 180 ? -11.258 14.401 5.562 1.00 84.25 180 TYR A C 1
ATOM 1494 O O . TYR A 1 180 ? -10.811 14.040 4.478 1.00 84.25 180 TYR A O 1
ATOM 1502 N N . LYS A 1 181 ? -12.577 14.493 5.792 1.00 87.75 181 LYS A N 1
ATOM 1503 C CA . LYS A 1 181 ? -13.598 14.077 4.810 1.00 87.75 181 LYS A CA 1
ATOM 1504 C C . LYS A 1 181 ? -13.471 14.834 3.489 1.00 87.75 181 LYS A C 1
ATOM 1506 O O . LYS A 1 181 ? -13.492 14.241 2.417 1.00 87.75 181 LYS A O 1
ATOM 1511 N N . ILE A 1 182 ? -13.299 16.156 3.565 1.00 90.31 182 ILE A N 1
ATOM 1512 C CA . ILE A 1 182 ? -13.096 16.992 2.375 1.00 90.31 182 ILE A CA 1
ATOM 1513 C C . ILE A 1 182 ? -11.791 16.617 1.663 1.00 90.31 182 ILE A C 1
ATOM 1515 O O . ILE A 1 182 ? -11.766 16.596 0.434 1.00 90.31 182 ILE A O 1
ATOM 1519 N N . ARG A 1 183 ? -10.710 16.343 2.407 1.00 92.38 183 ARG A N 1
ATOM 1520 C CA . ARG A 1 183 ? -9.435 15.908 1.826 1.00 92.38 183 ARG A CA 1
ATOM 1521 C C . ARG A 1 183 ? -9.607 14.568 1.117 1.00 92.38 183 ARG A C 1
ATOM 1523 O O . ARG A 1 183 ? -9.257 14.491 -0.048 1.00 92.38 183 ARG A O 1
ATOM 1530 N N . PHE A 1 184 ? -10.232 13.579 1.754 1.00 94.19 184 PHE A N 1
ATOM 1531 C CA . PHE A 1 184 ? -10.538 12.278 1.152 1.00 94.19 184 PHE A CA 1
ATOM 1532 C C . PHE A 1 184 ? -11.205 12.407 -0.214 1.00 94.19 184 PHE A C 1
ATOM 1534 O O . PHE A 1 184 ? -10.690 11.895 -1.203 1.00 94.19 184 PHE A O 1
ATOM 1541 N N . GLU A 1 185 ? -12.291 13.172 -0.296 1.00 95.56 185 GLU A N 1
ATOM 1542 C CA . GLU A 1 185 ? -13.003 13.361 -1.559 1.00 95.56 185 GLU A CA 1
ATOM 1543 C C . GLU A 1 185 ? -12.161 14.080 -2.619 1.00 95.56 185 GLU A C 1
ATOM 1545 O O . GLU A 1 185 ? -12.163 13.690 -3.787 1.00 95.56 185 GLU A O 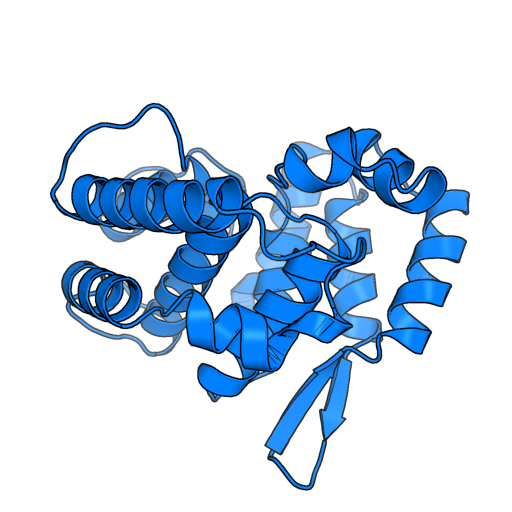1
ATOM 1550 N N . LYS A 1 186 ? -11.393 15.105 -2.226 1.00 96.31 186 LYS A N 1
ATOM 1551 C CA . LYS A 1 186 ? -10.487 15.812 -3.144 1.00 96.31 186 LYS A CA 1
ATOM 1552 C C . LYS A 1 186 ? -9.407 14.893 -3.711 1.00 96.31 186 LYS A C 1
ATOM 1554 O O . LYS A 1 186 ? -9.132 14.952 -4.907 1.00 96.31 186 LYS A O 1
ATOM 1559 N N . GLU A 1 187 ? -8.806 14.064 -2.865 1.00 96.75 187 GLU A N 1
ATOM 1560 C CA . GLU A 1 187 ? -7.749 13.136 -3.262 1.00 96.75 187 GLU A CA 1
ATOM 1561 C C . GLU A 1 187 ? -8.303 11.994 -4.128 1.00 96.75 187 GLU A C 1
ATOM 1563 O O . GLU A 1 187 ? -7.729 11.674 -5.167 1.00 96.75 187 GLU A O 1
ATOM 1568 N N . ARG A 1 188 ? -9.488 11.470 -3.798 1.00 97.25 188 ARG A N 1
ATOM 1569 C CA . ARG A 1 188 ? -10.195 10.467 -4.608 1.00 97.25 188 ARG A CA 1
ATOM 1570 C C . ARG A 1 188 ? -10.504 10.976 -6.017 1.00 97.25 188 ARG A C 1
ATOM 1572 O O . ARG A 1 188 ? -10.204 10.301 -6.998 1.00 97.25 188 ARG A O 1
ATOM 1579 N N . ILE A 1 189 ? -11.032 12.199 -6.135 1.00 97.00 189 ILE A N 1
ATOM 1580 C CA . ILE A 1 189 ? -11.268 12.851 -7.435 1.00 97.00 189 ILE A CA 1
ATOM 1581 C C . ILE A 1 189 ? -9.949 13.063 -8.190 1.00 97.00 189 ILE A C 1
ATOM 1583 O O . ILE A 1 189 ? -9.904 12.887 -9.408 1.00 97.00 189 ILE A O 1
ATOM 1587 N N . ALA A 1 190 ? -8.870 13.434 -7.495 1.00 97.50 190 ALA A N 1
ATOM 1588 C CA . ALA A 1 190 ? -7.568 13.622 -8.124 1.00 97.50 190 ALA A CA 1
ATOM 1589 C C . ALA A 1 190 ? -7.036 12.317 -8.739 1.00 97.50 190 ALA A C 1
ATOM 1591 O O . ALA A 1 190 ? -6.596 12.341 -9.884 1.00 97.50 190 ALA A O 1
ATOM 1592 N N . LEU A 1 191 ? -7.143 11.183 -8.044 1.00 97.56 191 LEU A N 1
ATOM 1593 C CA . LEU A 1 191 ? -6.754 9.877 -8.589 1.00 97.56 191 LEU A CA 1
ATOM 1594 C C . LEU A 1 191 ? -7.611 9.463 -9.790 1.00 97.56 191 LEU A C 1
ATOM 1596 O O . LEU A 1 191 ? -7.079 9.005 -10.796 1.00 97.56 191 LEU A O 1
ATOM 1600 N N . ILE A 1 192 ? -8.924 9.699 -9.748 1.00 97.00 192 ILE A N 1
ATOM 1601 C CA . ILE A 1 192 ? -9.795 9.440 -10.906 1.00 97.00 192 ILE A CA 1
ATOM 1602 C C . ILE A 1 192 ? -9.375 10.302 -12.108 1.00 97.00 192 ILE A C 1
ATOM 1604 O O . ILE A 1 192 ? -9.342 9.820 -13.239 1.00 97.00 192 ILE A O 1
ATOM 1608 N N . ASN A 1 193 ? -9.022 11.569 -11.879 1.00 96.38 193 ASN A N 1
ATOM 1609 C CA . ASN A 1 193 ? -8.510 12.446 -12.932 1.00 96.38 193 ASN A CA 1
ATOM 1610 C C . ASN A 1 193 ? -7.168 11.956 -13.485 1.00 96.38 193 ASN A C 1
ATOM 1612 O O . ASN A 1 193 ? -6.977 12.007 -14.700 1.00 96.38 193 ASN A O 1
ATOM 1616 N N . LEU A 1 194 ? -6.276 11.449 -12.628 1.00 96.25 194 LEU A N 1
ATOM 1617 C CA . LEU A 1 194 ? -5.023 10.833 -13.060 1.00 96.25 194 LEU A CA 1
ATOM 1618 C C . LEU A 1 194 ? -5.287 9.683 -14.037 1.00 96.25 194 LEU A C 1
ATOM 1620 O O . LEU A 1 194 ? -4.750 9.684 -15.139 1.00 96.25 194 LEU A O 1
ATOM 1624 N N . LEU A 1 195 ? -6.201 8.774 -13.684 1.00 95.19 195 LEU A N 1
ATOM 1625 C CA . LEU A 1 195 ? -6.610 7.652 -14.539 1.00 95.19 195 LEU A CA 1
ATOM 1626 C C . LEU A 1 195 ? -7.349 8.097 -15.817 1.00 95.19 195 LEU A C 1
ATOM 1628 O O . LEU A 1 195 ? -7.555 7.310 -16.737 1.00 95.19 195 LEU A O 1
ATOM 1632 N N . ASN A 1 196 ? -7.794 9.352 -15.896 1.00 94.25 196 ASN A N 1
ATOM 1633 C CA . ASN A 1 196 ? -8.341 9.959 -17.114 1.00 94.25 196 ASN A CA 1
ATOM 1634 C C . ASN A 1 196 ? -7.275 10.718 -17.930 1.00 94.25 196 ASN A C 1
ATOM 1636 O O . ASN A 1 196 ? -7.624 11.463 -18.846 1.00 94.25 196 ASN A O 1
ATOM 1640 N N . GLY A 1 197 ? -5.990 10.553 -17.603 1.00 91.50 197 GLY A N 1
ATOM 1641 C CA . GLY A 1 197 ? -4.865 11.155 -18.320 1.00 91.50 197 GLY A CA 1
ATOM 1642 C C . GLY A 1 197 ? -4.536 12.590 -17.898 1.00 91.50 197 GLY A C 1
ATOM 1643 O O . GLY A 1 197 ? -3.763 13.273 -18.575 1.00 91.50 197 GLY A O 1
ATOM 1644 N N . VAL A 1 198 ? -5.105 13.089 -16.794 1.00 94.31 198 VAL A N 1
ATOM 1645 C CA . VAL A 1 198 ? -4.740 14.409 -16.260 1.00 94.31 198 VAL A CA 1
ATOM 1646 C C . VAL A 1 198 ? -3.392 14.310 -15.555 1.00 94.31 198 VAL A C 1
ATOM 1648 O O . VAL A 1 198 ? -3.239 13.574 -14.586 1.00 94.31 198 VAL A O 1
ATOM 1651 N N . ARG A 1 199 ? -2.417 15.105 -16.001 1.00 89.31 199 ARG A N 1
ATOM 1652 C CA . ARG A 1 199 ? -1.091 15.159 -15.371 1.00 89.31 199 ARG A CA 1
ATOM 1653 C C . ARG A 1 199 ? -1.169 15.753 -13.968 1.00 89.31 199 ARG A C 1
ATOM 1655 O O . ARG A 1 199 ? -1.706 16.848 -13.792 1.00 89.31 199 ARG A O 1
ATOM 1662 N N . LEU A 1 200 ? -0.567 15.069 -12.998 1.00 91.50 200 LEU A N 1
ATOM 1663 C CA . LEU A 1 200 ? -0.468 15.514 -11.610 1.00 91.50 200 LEU A CA 1
ATOM 1664 C C . LEU A 1 200 ? 0.975 15.412 -11.112 1.00 91.50 200 LEU A C 1
ATOM 1666 O O . LEU A 1 200 ? 1.674 14.445 -11.390 1.00 91.50 200 LEU A O 1
ATOM 1670 N N . ASN A 1 201 ? 1.392 16.376 -10.292 1.00 90.94 201 ASN A N 1
ATOM 1671 C CA . ASN A 1 201 ? 2.705 16.370 -9.635 1.00 90.94 201 ASN A CA 1
ATOM 1672 C C . ASN A 1 201 ? 2.676 15.603 -8.297 1.00 90.94 201 ASN A C 1
ATOM 1674 O O . ASN A 1 201 ? 3.290 16.031 -7.323 1.00 90.94 201 ASN A O 1
ATOM 1678 N N . LYS A 1 202 ? 1.885 14.532 -8.218 1.00 93.31 202 LYS A N 1
ATOM 1679 C CA . LYS A 1 202 ? 1.716 13.676 -7.036 1.00 93.31 202 LYS A CA 1
ATOM 1680 C C . LYS A 1 202 ? 1.318 12.270 -7.469 1.00 93.31 202 LYS A C 1
ATOM 1682 O O . LYS A 1 202 ? 0.909 12.084 -8.611 1.00 93.31 202 LYS A O 1
ATOM 1687 N N . TYR A 1 203 ? 1.395 11.316 -6.552 1.00 95.62 203 TYR A N 1
ATOM 1688 C CA . TYR A 1 203 ? 1.168 9.896 -6.812 1.00 95.62 203 TYR A CA 1
ATOM 1689 C C . TYR A 1 203 ? 2.186 9.267 -7.765 1.00 95.62 203 TYR A C 1
ATOM 1691 O O . TYR A 1 203 ? 1.833 8.675 -8.785 1.00 95.62 203 TYR A O 1
ATOM 1699 N N . LEU A 1 204 ? 3.470 9.490 -7.483 1.00 95.56 204 LEU A N 1
ATOM 1700 C CA . LEU A 1 204 ? 4.549 9.060 -8.370 1.00 95.56 204 LEU A CA 1
ATOM 1701 C C . LEU A 1 204 ? 4.609 7.536 -8.493 1.00 95.56 204 LEU A C 1
ATOM 1703 O O . LEU A 1 204 ? 4.858 7.041 -9.584 1.00 95.56 204 LEU A O 1
ATOM 1707 N N . ASN A 1 205 ? 4.316 6.798 -7.419 1.00 96.62 205 ASN A N 1
ATOM 1708 C CA . ASN A 1 205 ? 4.336 5.339 -7.448 1.00 96.62 205 ASN A CA 1
ATOM 1709 C C . ASN A 1 205 ? 3.188 4.779 -8.293 1.00 96.62 205 ASN A C 1
ATOM 1711 O O . ASN A 1 205 ? 3.399 3.863 -9.084 1.00 96.62 205 ASN A O 1
ATOM 1715 N N . LEU A 1 206 ? 1.985 5.351 -8.184 1.00 97.06 206 LEU A N 1
ATOM 1716 C CA . LEU A 1 206 ? 0.875 4.936 -9.044 1.00 97.06 206 LEU A CA 1
ATOM 1717 C C . LEU A 1 206 ? 1.113 5.318 -10.509 1.00 97.06 206 LEU A C 1
ATOM 1719 O O . LEU A 1 206 ? 0.843 4.515 -11.395 1.00 97.06 206 LEU A O 1
ATOM 1723 N N . GLN A 1 207 ? 1.623 6.524 -10.775 1.00 96.56 207 GLN A N 1
ATOM 1724 C CA . GLN A 1 207 ? 1.971 6.940 -12.137 1.00 96.56 207 GLN A CA 1
ATOM 1725 C C . GLN A 1 207 ? 3.010 6.015 -12.768 1.00 96.56 207 GLN A C 1
ATOM 1727 O O . GLN A 1 207 ? 2.871 5.650 -13.933 1.00 96.56 207 GLN A O 1
ATOM 1732 N N . ASP A 1 208 ? 4.019 5.619 -11.994 1.00 96.44 208 ASP A N 1
ATOM 1733 C CA . ASP A 1 208 ? 5.045 4.693 -12.453 1.00 96.44 208 ASP A CA 1
ATOM 1734 C C . ASP A 1 208 ? 4.469 3.312 -12.767 1.00 96.44 208 ASP A C 1
ATOM 1736 O O . ASP A 1 208 ? 4.708 2.779 -13.846 1.00 96.44 208 ASP A O 1
ATOM 1740 N N . LEU A 1 209 ? 3.622 2.777 -11.882 1.00 96.25 209 LEU A N 1
ATOM 1741 C CA . LEU A 1 209 ? 2.917 1.518 -12.119 1.00 96.25 209 LEU A CA 1
ATOM 1742 C C . LEU A 1 209 ? 2.120 1.550 -13.432 1.00 96.2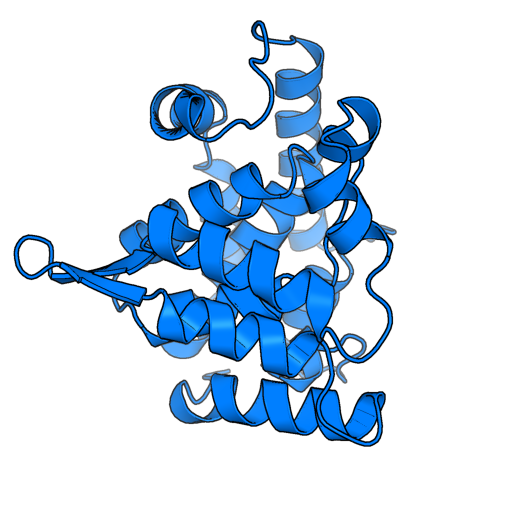5 209 LEU A C 1
ATOM 1744 O O . LEU A 1 209 ? 2.235 0.635 -14.243 1.00 96.25 209 LEU A O 1
ATOM 1748 N N . LEU A 1 210 ? 1.327 2.602 -13.657 1.00 95.19 210 LEU A N 1
ATOM 1749 C CA . LEU A 1 210 ? 0.537 2.757 -14.883 1.00 95.19 210 LEU A CA 1
ATOM 1750 C C . LEU A 1 210 ? 1.435 2.846 -16.125 1.00 95.19 210 LEU A C 1
ATOM 1752 O O . LEU A 1 210 ? 1.174 2.171 -17.117 1.00 95.19 210 LEU A O 1
ATOM 1756 N N . SER A 1 211 ? 2.534 3.601 -16.042 1.00 94.75 211 SER A N 1
ATOM 1757 C CA . SER A 1 211 ? 3.533 3.695 -17.113 1.00 94.75 211 SER A CA 1
ATOM 1758 C C . SER A 1 211 ? 4.123 2.325 -17.463 1.00 94.75 211 SER A C 1
ATOM 1760 O O . SER A 1 211 ? 4.170 1.959 -18.636 1.00 94.75 211 SER A O 1
ATOM 1762 N N . VAL A 1 212 ? 4.516 1.526 -16.464 1.00 94.81 212 VAL A N 1
ATOM 1763 C CA . VAL A 1 212 ? 5.064 0.174 -16.678 1.00 94.81 212 VAL A CA 1
ATOM 1764 C C . VAL A 1 212 ? 4.028 -0.755 -17.318 1.00 94.81 212 VAL A C 1
ATOM 1766 O O . VAL A 1 212 ? 4.356 -1.503 -18.240 1.00 94.81 212 VAL A O 1
ATOM 1769 N N . ILE A 1 213 ? 2.756 -0.670 -16.911 1.00 92.62 213 ILE A N 1
ATOM 1770 C CA . ILE A 1 213 ? 1.657 -1.440 -17.524 1.00 92.62 213 ILE A CA 1
ATOM 1771 C C . ILE A 1 213 ? 1.506 -1.120 -19.019 1.00 92.62 213 ILE A C 1
ATOM 1773 O O . ILE A 1 213 ? 1.228 -2.023 -19.814 1.00 92.62 213 ILE A O 1
ATOM 1777 N N . GLU A 1 214 ? 1.708 0.140 -19.403 1.00 91.69 214 GLU A N 1
ATOM 1778 C CA . GLU A 1 214 ? 1.678 0.613 -20.793 1.00 91.69 214 GLU A CA 1
ATOM 1779 C C . GLU A 1 214 ? 2.973 0.312 -21.576 1.00 91.69 214 GLU A C 1
ATOM 1781 O O . GLU A 1 214 ? 3.049 0.580 -22.778 1.00 91.69 214 GLU A O 1
ATOM 1786 N N . GLY A 1 215 ? 3.980 -0.289 -20.932 1.00 92.19 215 GLY A N 1
ATOM 1787 C CA . GLY A 1 215 ? 5.270 -0.637 -21.535 1.00 92.19 215 GLY A CA 1
ATOM 1788 C C . GLY A 1 215 ? 6.324 0.472 -21.470 1.00 92.19 215 GLY A C 1
ATOM 1789 O O . GLY A 1 215 ? 7.297 0.424 -22.223 1.00 92.19 215 GLY A O 1
ATOM 1790 N N . GLY A 1 216 ? 6.127 1.473 -20.613 1.00 94.81 216 GLY A N 1
ATOM 1791 C CA . GLY A 1 216 ? 7.128 2.484 -20.282 1.00 94.81 216 GLY A CA 1
ATOM 1792 C C . GLY A 1 216 ? 8.226 1.960 -19.350 1.00 94.81 216 GLY A C 1
ATOM 1793 O O . GLY A 1 216 ? 8.099 0.904 -18.733 1.00 94.81 216 GLY A O 1
ATOM 1794 N N . ASP A 1 217 ? 9.313 2.726 -19.238 1.00 95.56 217 ASP A N 1
ATOM 1795 C CA . ASP A 1 217 ? 10.422 2.407 -18.336 1.00 95.56 217 ASP A CA 1
ATOM 1796 C C . ASP A 1 217 ? 10.087 2.782 -16.879 1.00 95.56 217 ASP A C 1
ATOM 1798 O O . ASP A 1 217 ? 9.509 3.849 -16.646 1.00 95.56 217 ASP A O 1
ATOM 1802 N N . PRO A 1 218 ? 10.501 1.969 -15.890 1.00 96.31 218 PRO A N 1
ATOM 1803 C CA . PRO A 1 218 ? 10.233 2.241 -14.486 1.00 96.31 218 PRO A CA 1
ATOM 1804 C C . PRO A 1 218 ? 11.111 3.365 -13.924 1.00 96.31 218 PRO A C 1
ATOM 1806 O O . PRO A 1 218 ? 12.323 3.456 -14.174 1.00 96.31 218 PRO A O 1
ATOM 1809 N N . THR A 1 219 ? 10.500 4.198 -13.092 1.00 95.62 219 THR A N 1
ATOM 1810 C CA . THR A 1 219 ? 11.088 5.405 -12.504 1.00 95.62 219 THR A CA 1
ATOM 1811 C C . THR A 1 219 ? 11.171 5.349 -10.982 1.00 95.62 219 THR A C 1
ATOM 1813 O O . THR A 1 219 ? 12.103 5.938 -10.427 1.00 95.62 219 THR A O 1
ATOM 1816 N N . THR A 1 220 ? 10.299 4.595 -10.308 1.00 96.31 220 THR A N 1
ATOM 1817 C CA . THR A 1 220 ? 10.335 4.353 -8.859 1.00 96.31 220 THR A CA 1
ATOM 1818 C C . THR A 1 220 ? 10.727 2.909 -8.545 1.00 96.31 220 THR A C 1
ATOM 1820 O O . THR A 1 220 ? 10.782 2.048 -9.425 1.00 96.31 220 THR A O 1
ATOM 1823 N N . SER A 1 221 ? 11.032 2.627 -7.275 1.00 95.75 221 SER A N 1
ATOM 1824 C CA . SER A 1 221 ? 11.337 1.264 -6.824 1.00 95.75 221 SER A CA 1
ATOM 1825 C C . SER A 1 221 ? 10.171 0.314 -7.093 1.00 95.75 221 SER A C 1
ATOM 1827 O O . SER A 1 221 ? 10.388 -0.823 -7.499 1.00 95.75 221 SER A O 1
ATOM 1829 N N . LEU A 1 222 ? 8.928 0.787 -6.933 1.00 95.94 222 LEU A N 1
ATOM 1830 C CA . LEU A 1 222 ? 7.736 -0.017 -7.190 1.00 95.94 222 LEU A CA 1
ATOM 1831 C C . LEU A 1 222 ? 7.679 -0.491 -8.648 1.00 95.94 222 LEU A C 1
ATOM 1833 O O . LEU A 1 222 ? 7.510 -1.687 -8.864 1.00 95.94 222 LEU A O 1
ATOM 1837 N N . GLY A 1 223 ? 7.850 0.396 -9.634 1.00 95.44 223 GLY A N 1
ATOM 1838 C CA . GLY A 1 223 ? 7.819 -0.013 -11.041 1.00 95.44 223 GLY A CA 1
ATOM 1839 C C . GLY A 1 223 ? 8.997 -0.901 -11.446 1.00 95.44 223 GLY A C 1
ATOM 1840 O O . GLY A 1 223 ? 8.894 -1.656 -12.401 1.00 95.44 223 GLY A O 1
ATOM 1841 N N . ARG A 1 224 ? 10.127 -0.861 -10.726 1.00 95.56 224 ARG A N 1
ATOM 1842 C CA . ARG A 1 224 ? 11.234 -1.816 -10.944 1.00 95.56 224 ARG A CA 1
ATOM 1843 C C . ARG A 1 224 ? 10.942 -3.200 -10.364 1.00 95.56 224 ARG A C 1
ATOM 1845 O O . ARG A 1 224 ? 11.546 -4.179 -10.798 1.00 95.56 224 ARG A O 1
ATOM 1852 N N . ILE A 1 225 ? 10.063 -3.273 -9.365 1.00 95.56 225 ILE A N 1
ATOM 1853 C CA . ILE A 1 225 ? 9.686 -4.516 -8.689 1.00 95.56 225 ILE A CA 1
ATOM 1854 C C . ILE A 1 225 ? 8.572 -5.259 -9.438 1.00 95.56 225 ILE A C 1
ATOM 1856 O O . ILE A 1 225 ? 8.585 -6.494 -9.466 1.00 95.56 225 ILE A O 1
ATOM 1860 N N . VAL A 1 226 ? 7.614 -4.501 -9.977 1.00 91.25 226 VAL A N 1
ATOM 1861 C CA . VAL A 1 226 ? 6.335 -4.942 -10.557 1.00 91.25 226 VAL A CA 1
ATOM 1862 C C . VAL A 1 226 ? 6.453 -5.041 -12.074 1.00 91.25 226 VAL A C 1
ATOM 1864 O O . VAL A 1 226 ? 6.220 -6.151 -12.607 1.00 91.25 226 VAL A O 1
#

Mean predicted aligned error: 4.56 Å

Secondary structure (DSSP, 8-state):
----HHHHHHHHHHHHHHHHSS--HHHHHHHHHHHHEEEETTTTEEEE-HHHHHHHHHHHTTT--S--HHHHHHHHH--HHHHHH---TTTHHHHHHHHHH-S-HHHHHHHHHHHHHHH---HHHHHHHHHHHHHHHHHHTT-S-HHHHHHHHHHH--HHHHHHHHGGG-SS-----HHHHHHHHHHHHHHHHHHTT---SS-HHHHHHHHHHTTPPP-SHHHHH-

Radius of gyration: 16.87 Å; Cα contacts (8 Å, |Δi|>4): 243; chains: 1; bounding box: 42×40×41 Å

Foldseek 3Di:
DADDLVQLLVLQQVLCCVVVVHDFVLNLLLVLLLVQWDQDPVVRATAGPVVSSLVSVVVCLVVGGDDPPLQSCCNPPVDPVSQQPPADQSCSSNLSSRLSRDLDVVRSLVRLLLVSLLRHPHLLNNLLSNLVSQLNSCSNVVHPPSLVVSLVVLVPDDPVCSCVVRCVSRSDNDPPDPVSVVNNVVSSVVVNVVSVVDDDPDSLLSVQSVCVVVVHDGDGSNNSSD